Protein AF-A0A4P6JR86-F1 (afdb_monomer_lite)

Foldseek 3Di:
DDPDDPDPQWDQAPPPRDIDGQVQFDADPPDPVRTDNHGPVVVVVVVVVVVVVVVVVVVVVVVVVVVVVVVVVVVVVVVVVVVVVVVVVVVVVVVQVPDAFAQAPPPRDGGRQVQFDWDQDPVGIDTDSHGPVVVVVVQQVQFDQFLPPRDTDHQVQADQADPLFGQDDLPDGQRHGGPVCVVVLVPDDLVVNLVSSQVSLCVRFPAQKFKKFFADPPPRFGAEIDIDNDQVVVQVVLLVQLVPDDPPPPDDPLPASSVVQVVQVVVVHGTDMDTPDTDRSRSCSSVQSLLVVLQCLLVVGNYNPVLNVPPVSSVLSVPDPDNSNPDDPVVCCVSVVDPCRYNNVCCVVRHPPPPPD

Secondary structure (DSSP, 8-state):
---PPPPTTEEE-TTT--EEEGGGS-B-TT-TTSB-SS-HHHHHHHHHHHHHHHHHHHHHHHHHHHHHHHHHHHHHHHHHHHHHHHHHHHHHHHHHHHSPPEE-TTT--EE-GGGEEEEEETTEEEEEEEEHHHHHHHHHHH-EE-TTT--EE-GGGB-SEETTEESEETTEE----BGGGHHHHHTS-HHHHHHHHHHHHHHHS-SS-EEEEEE-TTT--EEEEEEES-HHHHHHHHHHHHHT----TTS-----HHHHHHHHHHTT--PEEEEEEE-SSGGGHHHHHHHHHHHHHHTT----SGGGG-HHHHHHHHT----TTTS-HHHHHHTTSS-TTSHHHHHHHHHSTTS--

Organism: Ktedonosporobacter rubrisoli (NCBI:txid2509675)

Radius of gyration: 39.08 Å; chains: 1; bounding box: 89×52×114 Å

Structure (mmCIF, N/CA/C/O backbone):
data_AF-A0A4P6JR86-F1
#
_entry.id   AF-A0A4P6JR86-F1
#
loop_
_atom_site.group_PDB
_atom_site.id
_atom_site.type_symbol
_atom_site.label_atom_id
_atom_site.label_alt_id
_atom_site.label_comp_id
_atom_site.label_asym_id
_atom_site.label_entity_id
_atom_site.label_seq_id
_atom_site.pdbx_PDB_ins_code
_atom_site.Cartn_x
_atom_site.Cartn_y
_atom_site.Cartn_z
_atom_site.occupancy
_atom_site.B_iso_or_equiv
_atom_site.auth_seq_id
_atom_site.auth_comp_id
_atom_site.auth_asym_id
_atom_site.auth_atom_id
_atom_site.pdbx_PDB_model_num
ATOM 1 N N . MET A 1 1 ? 50.252 -15.328 -83.308 1.00 44.72 1 MET A N 1
ATOM 2 C CA . MET A 1 1 ? 49.865 -14.441 -82.191 1.00 44.72 1 MET A CA 1
ATOM 3 C C . MET A 1 1 ? 50.200 -13.021 -82.606 1.00 44.72 1 MET A C 1
ATOM 5 O O . MET A 1 1 ? 51.357 -12.637 -82.533 1.00 44.72 1 MET A O 1
ATOM 9 N N . SER A 1 2 ? 49.225 -12.298 -83.158 1.00 43.78 2 SER A N 1
ATOM 10 C CA . SER A 1 2 ? 49.420 -10.913 -83.596 1.00 43.78 2 SER A CA 1
ATOM 11 C C . SER A 1 2 ? 49.545 -10.019 -82.370 1.00 43.78 2 SER A C 1
ATOM 13 O O . SER A 1 2 ? 48.565 -9.780 -81.669 1.00 43.78 2 SER A O 1
ATOM 15 N N . THR A 1 3 ? 50.758 -9.556 -82.090 1.00 47.84 3 THR A N 1
ATOM 16 C CA . THR A 1 3 ? 51.009 -8.478 -81.137 1.00 47.84 3 THR A CA 1
ATOM 17 C C . THR A 1 3 ? 50.487 -7.193 -81.766 1.00 47.84 3 THR A C 1
ATOM 19 O O . THR A 1 3 ? 51.157 -6.601 -82.610 1.00 47.84 3 THR A O 1
ATOM 22 N N . ALA A 1 4 ? 49.255 -6.817 -81.419 1.00 53.44 4 ALA A N 1
ATOM 23 C CA . ALA A 1 4 ? 48.696 -5.527 -81.788 1.00 53.44 4 ALA A CA 1
ATOM 24 C C . ALA A 1 4 ? 49.656 -4.435 -81.301 1.00 53.44 4 ALA A C 1
ATOM 26 O O . ALA A 1 4 ? 49.962 -4.352 -80.110 1.00 53.44 4 ALA A O 1
ATOM 27 N N . THR A 1 5 ? 50.192 -3.661 -82.239 1.00 56.19 5 THR A N 1
ATOM 28 C CA . THR A 1 5 ? 51.049 -2.515 -81.956 1.00 56.19 5 THR A CA 1
ATOM 29 C C . THR A 1 5 ? 50.260 -1.559 -81.056 1.00 56.19 5 THR A C 1
ATOM 31 O O . THR A 1 5 ? 49.132 -1.217 -81.421 1.00 56.19 5 THR A O 1
ATOM 34 N N . PRO A 1 6 ? 50.786 -1.159 -79.882 1.00 55.88 6 PRO A N 1
ATOM 35 C CA . PRO A 1 6 ? 50.088 -0.243 -78.990 1.00 55.88 6 PRO A CA 1
ATOM 36 C C . PRO A 1 6 ? 49.721 1.022 -79.764 1.00 55.88 6 PRO A C 1
ATOM 38 O O . PRO A 1 6 ? 50.605 1.685 -80.306 1.00 55.88 6 PRO A O 1
ATOM 41 N N . GLN A 1 7 ? 48.428 1.341 -79.853 1.00 67.06 7 GLN A N 1
ATOM 42 C CA . GLN A 1 7 ? 48.016 2.642 -80.365 1.00 67.06 7 GLN A CA 1
ATOM 43 C C . GLN A 1 7 ? 48.631 3.705 -79.444 1.00 67.06 7 GLN A C 1
ATOM 45 O O . GLN A 1 7 ? 48.517 3.592 -78.224 1.00 67.06 7 GLN A O 1
ATOM 50 N N . GLU A 1 8 ? 49.280 4.729 -80.013 1.00 77.81 8 GLU A N 1
ATOM 51 C CA . GLU A 1 8 ? 50.069 5.757 -79.295 1.00 77.81 8 GLU A CA 1
ATOM 52 C C . GLU A 1 8 ? 49.296 6.516 -78.190 1.00 77.81 8 GLU A C 1
ATOM 54 O O . GLU A 1 8 ? 49.879 7.295 -77.441 1.00 77.81 8 GLU A O 1
ATOM 59 N N . ASN A 1 9 ? 47.992 6.265 -78.040 1.00 89.19 9 ASN A N 1
ATOM 60 C CA . ASN A 1 9 ? 47.087 6.948 -77.123 1.00 89.19 9 ASN A CA 1
ATOM 61 C C . ASN A 1 9 ? 46.438 6.038 -76.064 1.00 89.19 9 ASN A C 1
ATOM 63 O O . ASN A 1 9 ? 45.431 6.431 -75.470 1.00 89.19 9 ASN A O 1
ATOM 67 N N . GLU A 1 10 ? 46.988 4.852 -75.792 1.00 93.88 10 GLU A N 1
ATOM 68 C CA . GLU A 1 10 ? 46.459 3.921 -74.786 1.00 93.88 10 GLU A CA 1
ATOM 69 C C . GLU A 1 10 ? 47.450 3.622 -73.653 1.00 93.88 10 GLU A C 1
ATOM 71 O O . GLU A 1 10 ? 48.666 3.603 -73.834 1.00 93.88 10 GLU A O 1
ATOM 76 N N . LYS A 1 11 ? 46.925 3.367 -72.449 1.00 93.56 11 LYS A N 1
ATOM 77 C CA . LYS A 1 11 ? 47.717 3.038 -71.258 1.00 93.56 11 LYS A CA 1
ATOM 78 C C . LYS A 1 11 ? 46.990 2.013 -70.377 1.00 93.56 11 LYS A C 1
ATOM 80 O O . LYS A 1 11 ? 45.790 2.159 -70.137 1.00 93.56 11 LYS A O 1
ATOM 85 N N . PRO A 1 12 ? 47.677 0.985 -69.844 1.00 96.44 12 PRO A N 1
ATOM 86 C CA . PRO A 1 12 ? 47.077 0.050 -68.898 1.00 96.44 12 PRO A CA 1
ATOM 87 C C . PRO A 1 12 ? 46.904 0.690 -67.514 1.00 96.44 12 PRO A C 1
ATOM 89 O O . PRO A 1 12 ? 47.846 1.224 -66.928 1.00 96.44 12 PRO A O 1
ATOM 92 N N . CYS A 1 13 ? 45.702 0.598 -66.946 1.00 97.38 13 CYS A N 1
ATOM 93 C CA . CYS A 1 13 ? 45.445 1.038 -65.578 1.00 97.38 13 CYS A CA 1
ATOM 94 C C . CYS A 1 13 ? 46.013 0.033 -64.565 1.00 97.38 13 CYS A C 1
ATOM 96 O O . CYS A 1 13 ? 45.653 -1.145 -64.560 1.00 97.38 13 CYS A O 1
ATOM 98 N N . ARG A 1 14 ? 46.847 0.501 -63.626 1.00 97.81 14 ARG A N 1
ATOM 99 C CA . ARG A 1 14 ? 47.527 -0.355 -62.637 1.00 97.81 14 ARG A CA 1
ATOM 100 C C . ARG A 1 14 ? 46.571 -1.125 -61.717 1.00 97.81 14 ARG A C 1
ATOM 102 O O . ARG A 1 14 ? 46.959 -2.187 -61.230 1.00 97.81 14 ARG A O 1
ATOM 109 N N . GLN A 1 15 ? 45.358 -0.617 -61.488 1.00 97.50 15 GLN A N 1
ATOM 110 C CA . GLN A 1 15 ? 44.365 -1.210 -60.585 1.00 97.50 15 GLN A CA 1
ATOM 111 C C . GLN A 1 15 ? 43.460 -2.234 -61.283 1.00 97.50 15 GLN A C 1
ATOM 113 O O . GLN A 1 15 ? 43.567 -3.418 -60.988 1.00 97.50 15 GLN A O 1
ATOM 118 N N . CYS A 1 16 ? 42.609 -1.810 -62.225 1.00 97.31 16 CYS A N 1
ATOM 119 C CA . CYS A 1 16 ? 41.707 -2.723 -62.944 1.00 97.31 16 CYS A CA 1
ATOM 120 C C . CYS A 1 16 ? 42.378 -3.552 -64.052 1.00 97.31 16 CYS A C 1
ATOM 122 O O . CYS A 1 16 ? 41.730 -4.424 -64.618 1.00 97.31 16 CYS A O 1
ATOM 124 N N . LYS A 1 17 ? 43.648 -3.275 -64.383 1.00 97.31 17 LYS A N 1
ATOM 125 C CA . LYS A 1 17 ? 44.442 -3.954 -65.427 1.00 97.31 17 LYS A CA 1
ATOM 126 C C . LYS A 1 17 ? 43.916 -3.819 -66.862 1.00 97.31 17 LYS A C 1
ATOM 128 O O . LYS A 1 17 ? 44.491 -4.413 -67.765 1.00 97.31 17 LYS A O 1
ATOM 133 N N . GLN A 1 18 ? 42.880 -3.015 -67.094 1.00 97.12 18 GLN A N 1
ATOM 134 C CA . GLN A 1 18 ? 42.359 -2.732 -68.434 1.00 97.12 18 GLN A CA 1
ATOM 135 C C . GLN A 1 18 ? 43.225 -1.688 -69.156 1.00 97.12 18 GLN A C 1
ATOM 137 O O . GLN A 1 18 ? 43.678 -0.722 -68.531 1.00 97.12 18 GLN A O 1
ATOM 142 N N . ILE A 1 19 ? 43.429 -1.870 -70.464 1.00 95.94 19 ILE A N 1
ATOM 143 C CA . ILE A 1 19 ? 44.010 -0.861 -71.361 1.00 95.94 19 ILE A CA 1
ATOM 144 C C . ILE A 1 19 ? 42.917 0.171 -71.656 1.00 95.94 19 ILE A C 1
ATOM 146 O O . ILE A 1 19 ? 41.819 -0.197 -72.065 1.00 95.94 19 ILE A O 1
ATOM 150 N N . LYS A 1 20 ? 43.183 1.448 -71.368 1.00 96.62 20 LYS A N 1
ATOM 151 C CA . LYS A 1 20 ? 42.230 2.551 -71.551 1.00 96.62 20 LYS A CA 1
ATOM 152 C C . LYS A 1 20 ? 42.888 3.700 -72.326 1.00 96.62 20 LYS A C 1
ATOM 154 O O . LYS A 1 20 ? 44.112 3.844 -72.247 1.00 96.62 20 LYS A O 1
ATOM 159 N N . PRO A 1 21 ? 42.113 4.543 -73.031 1.00 96.44 21 PRO A N 1
ATOM 160 C CA . PRO A 1 21 ? 42.661 5.723 -73.693 1.00 96.44 21 PRO A CA 1
ATOM 161 C C . PRO A 1 21 ? 43.273 6.692 -72.671 1.00 96.44 21 PRO A C 1
ATOM 163 O O . PRO A 1 21 ? 42.770 6.813 -71.552 1.00 96.44 21 PRO A O 1
ATOM 166 N N . LEU A 1 22 ? 44.322 7.429 -73.055 1.00 94.94 22 LEU A N 1
ATOM 167 C CA . LEU A 1 22 ? 45.028 8.382 -72.180 1.00 94.94 22 LEU A CA 1
ATOM 168 C C . LEU A 1 22 ? 44.104 9.446 -71.561 1.00 94.94 22 LEU A C 1
ATOM 170 O O . LEU A 1 22 ? 44.358 9.893 -70.447 1.00 94.94 22 LEU A O 1
ATOM 174 N N . LEU A 1 23 ? 43.002 9.808 -72.232 1.00 95.44 23 LEU A N 1
ATOM 175 C CA . LEU A 1 23 ? 41.988 10.737 -71.710 1.00 95.44 23 LEU A CA 1
ATOM 176 C C . LEU A 1 23 ? 41.258 10.223 -70.459 1.00 95.44 23 LEU A C 1
ATOM 178 O O . LEU A 1 23 ? 40.705 11.027 -69.720 1.00 95.44 23 LEU A O 1
ATOM 182 N N . ALA A 1 24 ? 41.269 8.912 -70.203 1.00 96.88 24 ALA A N 1
ATOM 183 C CA . ALA A 1 24 ? 40.710 8.319 -68.987 1.00 96.88 24 ALA A CA 1
ATOM 184 C C . ALA A 1 24 ? 41.663 8.413 -67.779 1.00 96.88 24 ALA A C 1
ATOM 186 O O . ALA A 1 24 ? 41.410 7.782 -66.748 1.00 96.88 24 ALA A O 1
ATOM 187 N N . PHE A 1 25 ? 42.789 9.120 -67.917 1.00 97.62 25 PHE A N 1
ATOM 188 C CA . PHE A 1 25 ? 43.776 9.329 -66.869 1.00 97.62 25 PHE A CA 1
ATOM 189 C C . PHE A 1 25 ? 43.999 10.828 -66.646 1.00 97.62 25 PHE A C 1
ATOM 191 O O . PHE A 1 25 ? 44.371 11.570 -67.554 1.00 97.62 25 PHE A O 1
ATOM 198 N N . SER A 1 26 ? 43.891 11.270 -65.396 1.00 97.06 26 SER A N 1
ATOM 199 C CA . SER A 1 26 ? 44.295 12.620 -65.001 1.00 97.06 26 SER A CA 1
ATOM 200 C C . SER A 1 26 ? 45.781 12.889 -65.296 1.00 97.06 26 SER A C 1
ATOM 202 O O . SER A 1 26 ? 46.656 12.067 -64.986 1.00 97.06 26 SER A O 1
ATOM 204 N N . ARG A 1 27 ? 46.090 14.082 -65.820 1.00 96.38 27 ARG A N 1
ATOM 205 C CA . ARG A 1 27 ? 47.472 14.543 -66.044 1.00 96.38 27 ARG A CA 1
ATOM 206 C C . ARG A 1 27 ? 48.214 14.763 -64.723 1.00 96.38 27 ARG A C 1
ATOM 208 O O . ARG A 1 27 ? 47.647 15.285 -63.763 1.00 96.38 27 ARG A O 1
ATOM 215 N N . LEU A 1 28 ? 49.495 14.401 -64.681 1.00 95.19 28 LEU A N 1
ATOM 216 C CA . LEU A 1 28 ? 50.371 14.600 -63.525 1.00 95.19 28 LEU A CA 1
ATOM 217 C C . LEU A 1 28 ? 51.661 15.296 -63.966 1.00 95.19 28 LEU A C 1
ATOM 219 O O . LEU A 1 28 ? 52.456 14.735 -64.719 1.00 95.19 28 LEU A O 1
ATOM 223 N N . LYS A 1 29 ? 51.873 16.527 -63.486 1.00 94.31 29 LYS A N 1
ATOM 224 C CA . LYS A 1 29 ? 53.097 17.285 -63.774 1.00 94.31 29 LYS A CA 1
ATOM 225 C C . LYS A 1 29 ? 54.309 16.542 -63.199 1.00 94.31 29 LYS A C 1
ATOM 227 O O . LYS A 1 29 ? 54.288 16.153 -62.035 1.00 94.31 29 LYS A O 1
ATOM 232 N N . GLY A 1 30 ? 55.349 16.365 -64.015 1.00 90.19 30 GLY A N 1
ATOM 233 C CA . GLY A 1 30 ? 56.629 15.783 -63.593 1.00 90.19 30 GLY A CA 1
ATOM 234 C C . GLY A 1 30 ? 56.803 14.278 -63.830 1.00 90.19 30 GLY A C 1
ATOM 235 O O . GLY A 1 30 ? 57.862 13.754 -63.503 1.00 90.19 30 GLY A O 1
ATOM 236 N N . LYS A 1 31 ? 55.823 13.571 -64.413 1.00 91.75 31 LYS A N 1
ATOM 237 C CA . LYS A 1 31 ? 56.034 12.201 -64.917 1.00 91.75 31 LYS A CA 1
ATOM 238 C C . LYS A 1 31 ? 56.416 12.202 -66.393 1.00 91.75 31 LYS A C 1
ATOM 240 O O . LYS A 1 31 ? 55.890 13.010 -67.151 1.00 91.75 31 LYS A O 1
ATOM 245 N N . ALA A 1 32 ? 57.277 11.262 -66.786 1.00 91.06 32 ALA A N 1
ATOM 246 C CA . ALA A 1 32 ? 57.762 11.124 -68.161 1.00 91.06 32 ALA A CA 1
ATOM 247 C C . ALA A 1 32 ? 56.629 10.919 -69.184 1.00 91.06 32 ALA A C 1
ATOM 249 O O . ALA A 1 32 ? 56.700 11.447 -70.285 1.00 91.06 32 ALA A O 1
ATOM 250 N N . ASP A 1 33 ? 55.562 10.212 -68.801 1.00 90.19 33 ASP A N 1
ATOM 251 C CA . ASP A 1 33 ? 54.370 10.001 -69.631 1.00 90.19 33 ASP A CA 1
ATOM 252 C C . ASP A 1 33 ? 53.286 11.078 -69.434 1.00 90.19 33 ASP A C 1
ATOM 254 O O . ASP A 1 33 ? 52.307 11.100 -70.167 1.00 90.19 33 ASP A O 1
ATOM 258 N N . GLY A 1 34 ? 53.430 11.967 -68.446 1.00 94.81 34 GLY A N 1
ATOM 259 C CA . GLY A 1 34 ? 52.483 13.042 -68.144 1.00 94.81 34 GLY A CA 1
ATOM 260 C C . GLY A 1 34 ? 51.136 12.622 -67.533 1.00 94.81 34 GLY A C 1
ATOM 261 O O . GLY A 1 34 ? 50.306 13.501 -67.286 1.00 94.81 34 GLY A O 1
ATOM 262 N N . TYR A 1 35 ? 50.895 11.337 -67.236 1.00 95.88 35 TYR A N 1
ATOM 263 C CA . TYR A 1 35 ? 49.590 10.826 -66.769 1.00 95.88 35 TYR A CA 1
ATOM 264 C C . TYR A 1 35 ? 49.709 9.942 -65.515 1.00 95.88 35 TYR A C 1
ATOM 266 O O . TYR A 1 35 ? 50.710 9.261 -65.290 1.00 95.88 35 TYR A O 1
ATOM 274 N N . LYS A 1 36 ? 48.662 9.887 -64.679 1.00 96.81 36 LYS A N 1
ATOM 275 C CA . LYS A 1 36 ? 48.616 8.973 -63.518 1.00 96.81 36 LYS A CA 1
ATOM 276 C C . LYS A 1 36 ? 48.659 7.492 -63.931 1.00 96.81 36 LYS A C 1
ATOM 278 O O . LYS A 1 36 ? 48.415 7.133 -65.077 1.00 96.81 36 LYS A O 1
ATOM 283 N N . GLU A 1 37 ? 48.988 6.613 -62.982 1.00 97.19 37 GLU A N 1
ATOM 284 C CA . GLU A 1 37 ? 49.040 5.148 -63.193 1.00 97.19 37 GLU A CA 1
ATOM 285 C C . GLU A 1 37 ? 47.667 4.458 -63.096 1.00 97.19 37 GLU A C 1
ATOM 287 O O . GLU A 1 37 ? 47.533 3.284 -63.438 1.00 97.19 37 GLU A O 1
ATOM 292 N N . ILE A 1 38 ? 46.651 5.159 -62.591 1.00 97.88 38 ILE A N 1
ATOM 293 C CA . ILE A 1 38 ? 45.310 4.634 -62.319 1.00 97.88 38 ILE A CA 1
ATOM 294 C C . ILE A 1 38 ? 44.313 5.489 -63.103 1.00 97.88 38 ILE A C 1
ATOM 296 O O . ILE A 1 38 ? 44.433 6.713 -63.079 1.00 97.88 38 ILE A O 1
ATOM 300 N N . CYS A 1 39 ? 43.362 4.852 -63.793 1.00 97.81 39 CYS A N 1
ATOM 301 C CA . CYS A 1 39 ? 42.315 5.565 -64.526 1.00 97.81 39 CYS A CA 1
ATOM 302 C C . CYS A 1 39 ? 41.369 6.313 -63.573 1.00 97.81 39 CYS A C 1
ATOM 304 O O . CYS A 1 39 ? 41.213 5.928 -62.409 1.00 97.81 39 CYS A O 1
ATOM 306 N N . ASP A 1 40 ? 40.713 7.357 -64.068 1.00 97.62 40 ASP A N 1
ATOM 307 C CA . ASP A 1 40 ? 39.894 8.269 -63.266 1.00 97.62 40 ASP A CA 1
ATOM 308 C C . ASP A 1 40 ? 38.717 7.558 -62.573 1.00 97.62 40 ASP A C 1
ATOM 310 O O . ASP A 1 40 ? 38.416 7.861 -61.421 1.00 97.62 40 ASP A O 1
ATOM 314 N N . GLU A 1 41 ? 38.119 6.534 -63.195 1.00 97.69 41 GLU A N 1
ATOM 315 C CA . GLU A 1 41 ? 37.097 5.682 -62.560 1.00 97.69 41 GLU A CA 1
ATOM 316 C C . GLU A 1 41 ? 37.631 4.951 -61.318 1.00 97.69 41 GLU A C 1
ATOM 318 O O . GLU A 1 41 ? 37.033 5.010 -60.242 1.00 97.69 41 GLU A O 1
ATOM 323 N N . CYS A 1 42 ? 38.782 4.276 -61.445 1.00 97.56 42 CYS A N 1
ATOM 324 C CA . CYS A 1 42 ? 39.421 3.582 -60.323 1.00 97.56 42 CYS A CA 1
ATOM 325 C C . CYS A 1 42 ? 39.854 4.579 -59.236 1.00 97.56 42 CYS A C 1
ATOM 327 O O . CYS A 1 42 ? 39.758 4.281 -58.045 1.00 97.56 42 CYS A O 1
ATOM 329 N N . GLN A 1 43 ? 40.290 5.782 -59.629 1.00 97.62 43 GLN A N 1
ATOM 330 C CA . GLN A 1 43 ? 40.591 6.861 -58.691 1.00 97.62 43 GLN A CA 1
ATOM 331 C C . GLN A 1 43 ? 39.330 7.310 -57.933 1.00 97.62 43 GLN A C 1
ATOM 333 O O . GLN A 1 43 ? 39.386 7.451 -56.710 1.00 97.62 43 GLN A O 1
ATOM 338 N N . GLY A 1 44 ? 38.200 7.484 -58.626 1.00 96.94 44 GLY A N 1
ATOM 339 C CA . GLY A 1 44 ? 36.906 7.820 -58.031 1.00 96.94 44 GLY A CA 1
ATOM 340 C C . GLY A 1 44 ? 36.423 6.752 -57.049 1.00 96.94 44 GLY A C 1
ATOM 341 O O . GLY A 1 44 ? 36.034 7.081 -55.928 1.00 96.94 44 GLY A O 1
ATOM 342 N N . PHE A 1 45 ? 36.544 5.471 -57.410 1.00 97.06 45 PHE A N 1
ATOM 343 C CA . PHE A 1 45 ? 36.230 4.355 -56.513 1.00 97.06 45 PHE A CA 1
ATOM 344 C C . PHE A 1 45 ? 37.107 4.366 -55.253 1.00 97.06 45 PHE A C 1
ATOM 346 O O . PHE A 1 45 ? 36.589 4.304 -54.139 1.00 97.06 45 PHE A O 1
ATOM 353 N N . ASN A 1 46 ? 38.428 4.524 -55.399 1.00 96.38 46 ASN A N 1
ATOM 354 C CA . ASN A 1 46 ? 39.341 4.603 -54.254 1.00 96.38 46 ASN A CA 1
ATOM 355 C C . ASN A 1 46 ? 39.041 5.803 -53.352 1.00 96.38 46 ASN A C 1
ATOM 357 O O . ASN A 1 46 ? 39.162 5.703 -52.131 1.00 96.38 46 ASN A O 1
ATOM 361 N N . GLN A 1 47 ? 38.658 6.941 -53.935 1.00 97.44 47 GLN A N 1
ATOM 362 C CA . GLN A 1 47 ? 38.268 8.120 -53.172 1.00 97.44 47 GLN A CA 1
ATOM 363 C C . GLN A 1 47 ? 36.987 7.859 -52.372 1.00 97.44 47 GLN A C 1
ATOM 365 O O . GLN A 1 47 ? 36.963 8.133 -51.173 1.00 97.44 47 GLN A O 1
ATOM 370 N N . GLN A 1 48 ? 35.958 7.279 -52.996 1.00 96.56 48 GLN A N 1
ATOM 371 C CA . GLN A 1 48 ? 34.716 6.906 -52.314 1.00 96.56 48 GLN A CA 1
ATOM 372 C C . GLN A 1 48 ? 34.966 5.889 -51.197 1.00 96.56 48 GLN A C 1
ATOM 374 O O . GLN A 1 48 ? 34.469 6.066 -50.088 1.00 96.56 48 GLN A O 1
ATOM 379 N N . GLU A 1 49 ? 35.776 4.861 -51.447 1.00 97.25 49 GLU A N 1
ATOM 380 C CA . GLU A 1 49 ? 36.127 3.851 -50.448 1.00 97.25 49 GLU A CA 1
ATOM 381 C C . GLU A 1 49 ? 36.925 4.459 -49.285 1.00 97.25 49 GLU A C 1
ATOM 383 O O . GLU A 1 49 ? 36.622 4.207 -48.117 1.00 97.25 49 GLU A O 1
ATOM 388 N N . ARG A 1 50 ? 37.890 5.346 -49.568 1.00 97.50 50 ARG A N 1
ATOM 389 C CA . ARG A 1 50 ? 38.590 6.118 -48.529 1.00 97.50 50 ARG A CA 1
ATOM 390 C C . ARG A 1 50 ? 37.605 6.953 -47.709 1.00 97.50 50 ARG A C 1
ATOM 392 O O . ARG A 1 50 ? 37.697 6.950 -46.484 1.00 97.50 50 ARG A O 1
ATOM 399 N N . HIS A 1 51 ? 36.663 7.641 -48.356 1.00 96.75 51 HIS A N 1
ATOM 400 C CA . HIS A 1 51 ? 35.638 8.433 -47.672 1.00 96.75 51 HIS A CA 1
ATOM 401 C C . HIS A 1 51 ? 34.739 7.548 -46.796 1.00 96.75 51 HIS A C 1
ATOM 403 O O . HIS A 1 51 ? 34.483 7.909 -45.650 1.00 96.75 51 HIS A O 1
ATOM 409 N N . ARG A 1 52 ? 34.322 6.368 -47.280 1.00 97.69 52 ARG A N 1
ATOM 410 C CA . ARG A 1 52 ? 33.546 5.387 -46.500 1.00 97.69 52 ARG A CA 1
ATOM 411 C C . ARG A 1 52 ? 34.306 4.909 -45.269 1.00 97.69 52 ARG A C 1
ATOM 413 O O . ARG A 1 52 ? 33.739 4.910 -44.181 1.00 97.69 52 ARG A O 1
ATOM 420 N N . ARG A 1 53 ? 35.591 4.565 -45.407 1.00 97.75 53 ARG A N 1
ATOM 421 C CA . ARG A 1 53 ? 36.438 4.148 -44.274 1.00 97.75 53 ARG A CA 1
ATOM 422 C C . ARG A 1 53 ? 36.587 5.251 -43.233 1.00 97.75 53 ARG A C 1
ATOM 424 O O . ARG A 1 53 ? 36.413 4.986 -42.049 1.00 97.75 53 ARG A O 1
ATOM 431 N N . VAL A 1 54 ? 36.853 6.483 -43.668 1.00 97.00 54 VAL A N 1
ATOM 432 C CA . VAL A 1 54 ? 36.959 7.641 -42.766 1.00 97.00 54 VAL A CA 1
ATOM 433 C C . VAL A 1 54 ? 35.621 7.920 -42.072 1.00 97.00 54 VAL A C 1
ATOM 435 O O . VAL A 1 54 ? 35.597 8.151 -40.865 1.00 97.00 54 VAL A O 1
ATOM 438 N N . ALA A 1 55 ? 34.500 7.848 -42.796 1.00 96.62 55 ALA A N 1
ATOM 439 C CA . ALA A 1 55 ? 33.167 8.024 -42.224 1.00 96.62 55 ALA A CA 1
ATOM 440 C C . ALA A 1 55 ? 32.831 6.933 -41.193 1.00 96.62 55 ALA A C 1
ATOM 442 O O . ALA A 1 55 ? 32.360 7.251 -40.104 1.00 96.62 55 ALA A O 1
ATOM 443 N N . ALA A 1 56 ? 33.133 5.666 -41.496 1.00 96.62 56 ALA A N 1
ATOM 444 C CA . ALA A 1 56 ? 32.938 4.548 -40.576 1.00 96.62 56 ALA A CA 1
ATOM 445 C C . ALA A 1 56 ? 33.801 4.687 -39.311 1.00 96.62 56 ALA A C 1
ATOM 447 O O . ALA A 1 56 ? 33.292 4.538 -38.201 1.00 96.62 56 ALA A O 1
ATOM 448 N N . GLN A 1 57 ? 35.081 5.049 -39.456 1.00 97.75 57 GLN A N 1
ATOM 449 C CA . GLN A 1 57 ? 35.970 5.317 -38.320 1.00 97.75 57 GLN A CA 1
ATOM 450 C C . GLN A 1 57 ? 35.449 6.466 -37.448 1.00 97.75 57 GLN A C 1
ATOM 452 O O . GLN A 1 57 ? 35.420 6.342 -36.224 1.00 97.75 57 GLN A O 1
ATOM 457 N N . ARG A 1 58 ? 34.973 7.558 -38.061 1.00 97.56 58 ARG A N 1
ATOM 458 C CA . ARG A 1 58 ? 34.371 8.687 -37.338 1.00 97.56 58 ARG A CA 1
ATOM 459 C C . ARG A 1 58 ? 33.099 8.278 -36.594 1.00 97.56 58 ARG A C 1
ATOM 461 O O . ARG A 1 58 ? 32.926 8.675 -35.448 1.00 97.56 58 ARG A O 1
ATOM 468 N N . ALA A 1 59 ? 32.235 7.474 -37.212 1.00 97.38 59 ALA A N 1
ATOM 469 C CA . ALA A 1 59 ? 31.021 6.971 -36.573 1.00 97.38 59 ALA A CA 1
ATOM 470 C C . ALA A 1 59 ? 31.341 6.080 -35.361 1.00 97.38 59 ALA A C 1
ATOM 472 O O . ALA A 1 59 ? 30.754 6.260 -34.297 1.00 97.38 59 ALA A O 1
ATOM 473 N N . MET A 1 60 ? 32.314 5.169 -35.484 1.00 97.69 60 MET A N 1
ATOM 474 C CA . MET A 1 60 ? 32.773 4.343 -34.360 1.00 97.69 60 MET A CA 1
ATOM 475 C C . MET A 1 60 ? 33.363 5.183 -33.223 1.00 97.69 60 MET A C 1
ATOM 477 O O . MET A 1 60 ? 33.106 4.895 -32.054 1.00 97.69 60 MET A O 1
ATOM 481 N N . TRP A 1 61 ? 34.134 6.222 -33.556 1.00 97.56 61 TRP A N 1
ATOM 482 C CA . TRP A 1 61 ? 34.700 7.144 -32.574 1.00 97.56 61 TRP A CA 1
ATOM 483 C C . TRP A 1 61 ? 33.608 7.923 -31.826 1.00 97.56 61 TRP A C 1
ATOM 485 O O . TRP A 1 61 ? 33.611 7.918 -30.597 1.00 97.56 61 TRP A O 1
ATOM 495 N N . LEU A 1 62 ? 32.621 8.483 -32.539 1.00 97.31 62 LEU A N 1
ATOM 496 C CA . LEU A 1 62 ? 31.472 9.175 -31.936 1.00 97.31 62 LEU A CA 1
ATOM 497 C C . LEU A 1 62 ? 30.662 8.247 -31.020 1.00 97.31 62 LEU A C 1
ATOM 499 O O . LEU A 1 62 ? 30.356 8.614 -29.893 1.00 97.31 62 LEU A O 1
ATOM 503 N N . GLN A 1 63 ? 30.393 7.008 -31.444 1.00 97.19 63 GLN A N 1
ATOM 504 C CA . GLN A 1 63 ? 29.733 6.015 -30.585 1.00 97.19 63 GLN A CA 1
ATOM 505 C C . GLN A 1 63 ? 30.565 5.666 -29.342 1.00 97.19 63 GLN A C 1
ATOM 507 O O . GLN A 1 63 ? 30.015 5.366 -28.281 1.00 97.19 63 GLN A O 1
ATOM 512 N N . GLY A 1 64 ? 31.896 5.659 -29.466 1.00 98.06 64 GLY A N 1
ATOM 513 C CA . GLY A 1 64 ? 32.814 5.516 -28.340 1.00 98.06 64 GLY A CA 1
ATOM 514 C C . GLY A 1 64 ? 32.659 6.658 -27.341 1.00 98.06 64 GLY A C 1
ATOM 515 O O . GLY A 1 64 ? 32.464 6.392 -26.156 1.00 98.06 64 GLY A O 1
ATOM 516 N N . GLN A 1 65 ? 32.660 7.895 -27.838 1.00 97.75 65 GLN A N 1
ATOM 517 C CA . GLN A 1 65 ? 32.459 9.103 -27.041 1.00 97.75 65 GLN A CA 1
ATOM 518 C C . GLN A 1 65 ? 31.092 9.094 -26.342 1.00 97.75 65 GLN A C 1
ATOM 520 O O . GLN A 1 65 ? 31.038 9.204 -25.127 1.00 97.75 65 GLN A O 1
ATOM 525 N N . GLU A 1 66 ? 30.001 8.802 -27.056 1.00 97.38 66 GLU A N 1
ATOM 526 C CA . GLU A 1 66 ? 28.654 8.706 -26.468 1.00 97.38 66 GLU A CA 1
ATOM 527 C C . GLU A 1 66 ? 28.528 7.621 -25.385 1.00 97.38 66 GLU A C 1
ATOM 529 O O . GLU A 1 66 ? 27.717 7.724 -24.460 1.00 97.38 66 GLU A O 1
ATOM 534 N N . ARG A 1 67 ? 29.258 6.504 -25.512 1.00 98.00 67 ARG A N 1
ATOM 535 C CA . ARG A 1 67 ? 29.293 5.474 -24.460 1.00 98.00 67 ARG A CA 1
ATOM 536 C C . ARG A 1 67 ? 30.055 5.961 -23.236 1.00 98.00 67 ARG A C 1
ATOM 538 O O . ARG A 1 67 ? 29.616 5.673 -22.125 1.00 98.00 67 ARG A O 1
ATOM 545 N N . GLU A 1 68 ? 31.159 6.669 -23.435 1.00 97.56 68 GLU A N 1
ATOM 546 C CA . GLU A 1 68 ? 31.948 7.229 -22.342 1.00 97.56 68 GLU A CA 1
ATOM 547 C C . GLU A 1 68 ? 31.186 8.347 -21.625 1.00 97.56 68 GLU A C 1
ATOM 549 O O . GLU A 1 68 ? 31.050 8.294 -20.407 1.00 97.56 68 GLU A O 1
ATOM 554 N N . ASP A 1 69 ? 30.550 9.256 -22.364 1.00 97.19 69 ASP A N 1
ATOM 555 C CA . ASP A 1 69 ? 29.693 10.308 -21.812 1.00 97.19 69 ASP A CA 1
ATOM 556 C C . ASP A 1 69 ? 28.547 9.709 -20.982 1.00 97.19 69 ASP A C 1
ATOM 558 O O . ASP A 1 69 ? 28.284 10.147 -19.861 1.00 97.19 69 ASP A O 1
ATOM 562 N N . ARG A 1 70 ? 27.899 8.637 -21.467 1.00 97.56 70 ARG A N 1
ATOM 563 C CA . ARG A 1 70 ? 26.873 7.913 -20.692 1.00 97.56 70 ARG A CA 1
ATOM 564 C C . ARG A 1 70 ? 27.426 7.306 -19.406 1.00 97.56 70 ARG A C 1
ATOM 566 O O . ARG A 1 70 ? 26.765 7.396 -18.372 1.00 97.56 70 ARG A O 1
ATOM 573 N N . ARG A 1 71 ? 28.622 6.706 -19.442 1.00 98.12 71 ARG A N 1
ATOM 574 C CA . ARG A 1 71 ? 29.285 6.167 -18.241 1.00 98.12 71 ARG A CA 1
ATOM 575 C C . ARG A 1 71 ? 29.628 7.274 -17.253 1.00 98.12 71 ARG A C 1
ATOM 577 O O . ARG A 1 71 ? 29.382 7.103 -16.062 1.00 98.12 71 ARG A O 1
ATOM 584 N N . GLN A 1 72 ? 30.138 8.405 -17.734 1.00 97.75 72 GLN A N 1
ATOM 585 C CA . GLN A 1 72 ? 30.449 9.570 -16.909 1.00 97.75 72 GLN A CA 1
ATOM 586 C C . GLN A 1 72 ? 29.188 10.159 -16.274 1.00 97.75 72 GLN A C 1
ATOM 588 O O . GLN A 1 72 ? 29.182 10.407 -15.071 1.00 97.75 72 GLN A O 1
ATOM 593 N N . MET A 1 73 ? 28.094 10.303 -17.029 1.00 97.81 73 MET A N 1
ATOM 594 C CA . MET A 1 73 ? 26.802 10.748 -16.495 1.00 97.81 73 MET A CA 1
ATOM 595 C C . MET A 1 73 ? 26.243 9.774 -15.452 1.00 97.81 73 MET A C 1
ATOM 597 O O . MET A 1 73 ? 25.769 10.200 -14.398 1.00 97.81 73 MET A O 1
ATOM 601 N N . GLU A 1 74 ? 26.301 8.464 -15.706 1.00 97.38 74 GLU A N 1
ATOM 602 C CA . GLU A 1 74 ? 25.844 7.455 -14.746 1.00 97.38 74 GLU A CA 1
ATOM 603 C C . GLU A 1 74 ? 26.700 7.459 -13.471 1.00 97.38 74 GLU A C 1
ATOM 605 O O . GLU A 1 74 ? 26.165 7.396 -12.361 1.00 97.38 74 GLU A O 1
ATOM 610 N N . TRP A 1 75 ? 28.020 7.577 -13.612 1.00 97.44 75 TRP A N 1
ATOM 611 C CA . TRP A 1 75 ? 28.943 7.703 -12.490 1.00 97.44 75 TRP A CA 1
ATOM 612 C C . TRP A 1 75 ? 28.673 8.977 -11.682 1.00 97.44 75 TRP A C 1
ATOM 614 O O . TRP A 1 75 ? 28.483 8.888 -10.469 1.00 97.44 75 TRP A O 1
ATOM 624 N N . ALA A 1 76 ? 28.544 10.132 -12.341 1.00 98.00 76 ALA A N 1
ATOM 625 C CA . ALA A 1 76 ? 28.213 11.403 -11.701 1.00 98.00 76 ALA A CA 1
ATOM 626 C C . ALA A 1 76 ? 26.873 11.324 -10.955 1.00 98.00 76 ALA A C 1
ATOM 628 O O . ALA A 1 76 ? 26.773 11.759 -9.810 1.00 98.00 76 ALA A O 1
ATOM 629 N N . ARG A 1 77 ? 25.858 10.675 -11.545 1.00 98.06 77 ARG A N 1
ATOM 630 C CA . ARG A 1 77 ? 24.570 10.414 -10.886 1.00 98.06 77 ARG A CA 1
ATOM 631 C C . ARG A 1 77 ? 24.724 9.548 -9.632 1.00 98.06 77 ARG A C 1
ATOM 633 O O . ARG A 1 77 ? 24.081 9.830 -8.623 1.00 98.06 77 ARG A O 1
ATOM 640 N N . ARG A 1 78 ? 25.555 8.499 -9.671 1.00 97.69 78 ARG A N 1
ATOM 641 C CA . ARG A 1 78 ? 25.829 7.635 -8.503 1.00 97.69 78 ARG A CA 1
ATOM 642 C C . ARG A 1 78 ? 26.564 8.393 -7.395 1.00 97.69 78 ARG A C 1
ATOM 644 O O . ARG A 1 78 ? 26.221 8.214 -6.228 1.00 97.69 78 ARG A O 1
ATOM 651 N N . VAL A 1 79 ? 27.535 9.235 -7.751 1.00 97.56 79 VAL A N 1
ATOM 652 C CA . VAL A 1 79 ? 28.258 10.099 -6.803 1.00 97.56 79 VAL A CA 1
ATOM 653 C C . VAL A 1 79 ? 27.305 11.103 -6.159 1.00 97.56 79 VAL A C 1
ATOM 655 O O . VAL A 1 79 ? 27.237 11.162 -4.935 1.00 97.56 79 VAL A O 1
ATOM 658 N N . ALA A 1 80 ? 26.502 11.809 -6.959 1.00 97.12 80 ALA A N 1
ATOM 659 C CA . ALA A 1 80 ? 25.523 12.773 -6.463 1.00 97.12 80 ALA A CA 1
ATOM 660 C C . ALA A 1 80 ? 24.489 12.124 -5.525 1.00 97.12 80 ALA A C 1
ATOM 662 O O . ALA A 1 80 ? 24.164 12.680 -4.479 1.00 97.12 80 ALA A O 1
ATOM 663 N N . LEU A 1 81 ? 24.006 10.916 -5.851 1.00 96.56 81 LEU A N 1
ATOM 664 C CA . LEU A 1 81 ? 23.087 10.175 -4.982 1.00 96.56 81 LEU A CA 1
ATOM 665 C C . LEU A 1 81 ? 23.732 9.813 -3.635 1.00 96.56 81 LEU A C 1
ATOM 667 O O . LEU A 1 81 ? 23.070 9.917 -2.605 1.00 96.56 81 LEU A O 1
ATOM 671 N N . ARG A 1 82 ? 25.007 9.401 -3.634 1.00 97.94 82 ARG A N 1
ATOM 672 C CA . ARG A 1 82 ? 25.750 9.095 -2.403 1.00 97.94 82 ARG A CA 1
ATOM 673 C C . ARG A 1 82 ? 25.945 10.343 -1.545 1.00 97.94 82 ARG A C 1
ATOM 675 O O . ARG A 1 82 ? 25.632 10.299 -0.363 1.00 97.94 82 ARG A O 1
ATOM 682 N N . GLN A 1 83 ? 26.379 11.450 -2.146 1.00 98.06 83 GLN A N 1
ATOM 683 C CA . GLN A 1 83 ? 26.534 12.728 -1.445 1.00 98.06 83 GLN A CA 1
ATOM 684 C C . GLN A 1 83 ? 25.207 13.184 -0.828 1.00 98.06 83 GLN A C 1
ATOM 686 O O . GLN A 1 83 ? 25.162 13.514 0.350 1.00 98.06 83 GLN A O 1
ATOM 691 N N . ALA A 1 84 ? 24.101 13.104 -1.573 1.00 95.31 84 ALA A N 1
ATOM 692 C CA . ALA A 1 84 ? 22.778 13.436 -1.046 1.00 95.31 84 ALA A CA 1
ATOM 693 C C . ALA A 1 84 ? 22.355 12.529 0.127 1.00 95.31 84 ALA A C 1
ATOM 695 O O . ALA A 1 84 ? 21.713 12.993 1.070 1.00 95.31 84 ALA A O 1
ATOM 696 N N . GLN A 1 85 ? 22.703 11.237 0.092 1.00 96.19 85 GLN A N 1
ATOM 697 C CA . GLN A 1 85 ? 22.460 10.317 1.208 1.00 96.19 85 GLN A CA 1
ATOM 698 C C . GLN A 1 85 ? 23.304 10.665 2.438 1.00 96.19 85 GLN A C 1
ATOM 700 O O . GLN A 1 85 ? 22.770 10.658 3.545 1.00 96.19 85 GLN A O 1
ATOM 705 N N . GLU A 1 86 ? 24.585 10.984 2.252 1.00 97.12 86 GLU A N 1
ATOM 706 C CA . GLU A 1 86 ? 25.499 11.398 3.324 1.00 97.12 86 GLU A CA 1
ATOM 707 C C . GLU A 1 86 ? 25.035 12.702 3.977 1.00 97.12 86 GLU A C 1
ATOM 709 O O . GLU A 1 86 ? 24.892 12.748 5.197 1.00 97.12 86 GLU A O 1
ATOM 714 N N . THR A 1 87 ? 24.702 13.725 3.182 1.00 96.06 87 THR A N 1
ATOM 715 C CA . THR A 1 87 ? 24.142 14.989 3.685 1.00 96.06 87 THR A CA 1
ATOM 716 C C . THR A 1 87 ? 22.869 14.743 4.486 1.00 96.06 87 THR A C 1
ATOM 718 O O . THR A 1 87 ? 22.756 15.198 5.620 1.00 96.06 87 THR A O 1
ATOM 721 N N . ARG A 1 88 ? 21.933 13.944 3.959 1.00 93.00 88 ARG A N 1
ATOM 722 C CA . ARG A 1 88 ? 20.693 13.611 4.673 1.00 93.00 88 ARG A CA 1
ATOM 723 C C . ARG A 1 88 ? 20.948 12.846 5.975 1.00 93.00 88 ARG A C 1
ATOM 725 O O . ARG A 1 88 ? 20.196 13.002 6.935 1.00 93.00 88 ARG A O 1
ATOM 732 N N . TRP A 1 89 ? 21.968 11.990 6.011 1.00 94.69 89 TRP A N 1
ATOM 733 C CA . TRP A 1 89 ? 22.351 11.263 7.220 1.00 94.69 89 TRP A CA 1
ATOM 734 C C . TRP A 1 89 ? 22.948 12.202 8.277 1.00 94.69 89 TRP A C 1
ATOM 736 O O . TRP A 1 89 ? 22.540 12.125 9.432 1.00 94.69 89 TRP A O 1
ATOM 746 N N . GLN A 1 90 ? 23.808 13.143 7.873 1.00 96.75 90 GLN A N 1
ATOM 747 C CA . GLN A 1 90 ? 24.342 14.194 8.749 1.00 96.75 90 GLN A CA 1
ATOM 748 C C . GLN A 1 90 ? 23.238 15.112 9.286 1.00 96.75 90 GLN A C 1
ATOM 750 O O . GLN A 1 90 ? 23.202 15.406 10.478 1.00 96.75 90 GLN A O 1
ATOM 755 N N . GLU A 1 91 ? 22.303 15.542 8.435 1.00 95.19 91 GLU A N 1
ATOM 756 C CA . GLU A 1 91 ? 21.127 16.316 8.852 1.00 95.19 91 GLU A CA 1
ATOM 757 C C . GLU A 1 91 ? 20.302 15.563 9.897 1.00 95.19 91 GLU A C 1
ATOM 759 O O . GLU A 1 91 ? 19.893 16.141 10.904 1.00 95.19 91 GLU A O 1
ATOM 764 N N . LEU A 1 92 ? 20.082 14.264 9.680 1.00 94.31 92 LEU A N 1
ATOM 765 C CA . LEU A 1 92 ? 19.347 13.419 10.609 1.00 94.31 92 LEU A CA 1
ATOM 766 C C . LEU A 1 92 ? 20.086 13.256 11.947 1.00 94.31 92 LEU A C 1
ATOM 768 O O . LEU A 1 92 ? 19.456 13.330 13.001 1.00 94.31 92 LEU A O 1
ATOM 772 N N . GLU A 1 93 ? 21.400 13.042 11.923 1.00 95.50 93 GLU A N 1
ATOM 773 C CA . GLU A 1 93 ? 22.232 12.937 13.126 1.00 95.50 93 GLU A CA 1
ATOM 774 C C . GLU A 1 93 ? 22.228 14.245 13.928 1.00 95.50 93 GLU A C 1
ATOM 776 O O . GLU A 1 93 ? 21.924 14.236 15.123 1.00 95.50 93 GLU A O 1
ATOM 781 N N . ASN A 1 94 ? 22.437 15.380 13.256 1.00 96.31 94 ASN A N 1
ATOM 782 C CA . ASN A 1 94 ? 22.338 16.708 13.861 1.00 96.31 94 ASN A CA 1
ATOM 783 C C . ASN A 1 94 ? 20.949 16.959 14.456 1.00 96.31 94 ASN A C 1
ATOM 785 O O . ASN A 1 94 ? 20.827 17.510 15.549 1.00 96.31 94 ASN A O 1
ATOM 789 N N . TRP A 1 95 ? 19.894 16.524 13.765 1.00 96.25 95 TRP A N 1
ATOM 790 C CA . TRP A 1 95 ? 18.531 16.639 14.264 1.00 96.25 95 TRP A CA 1
ATOM 791 C C . TRP A 1 95 ? 18.312 15.803 15.531 1.00 96.25 95 TRP A C 1
ATOM 793 O O . TRP A 1 95 ? 17.728 16.317 16.484 1.00 96.25 95 TRP A O 1
ATOM 803 N N . TYR A 1 96 ? 18.819 14.562 15.590 1.00 95.50 96 TYR A N 1
ATOM 804 C CA . TYR A 1 96 ? 18.750 13.713 16.788 1.00 95.50 96 TYR A CA 1
ATOM 805 C C . TYR A 1 96 ? 19.420 14.358 18.007 1.00 95.50 96 TYR A C 1
ATOM 807 O O . TYR A 1 96 ? 18.875 14.248 19.103 1.00 95.50 96 TYR A O 1
ATOM 815 N N . LEU A 1 97 ? 20.561 15.034 17.824 1.00 95.62 97 LEU A N 1
ATOM 816 C CA . LEU A 1 97 ? 21.281 15.723 18.906 1.00 95.62 97 LEU A CA 1
ATOM 817 C C . LEU A 1 97 ? 20.492 16.897 19.504 1.00 95.62 97 LEU A C 1
ATOM 819 O O . LEU A 1 97 ? 20.696 17.246 20.662 1.00 95.62 97 LEU A O 1
ATOM 823 N N . GLN A 1 98 ? 19.589 17.499 18.728 1.00 96.75 98 GLN A N 1
ATOM 824 C CA . GLN A 1 98 ? 18.738 18.607 19.173 1.00 96.75 98 GLN A CA 1
ATOM 825 C C . GLN A 1 98 ? 17.434 18.134 19.829 1.00 96.75 98 GLN A C 1
ATOM 827 O O . GLN A 1 98 ? 16.709 18.943 20.410 1.00 96.75 98 GLN A O 1
ATOM 832 N N . GLN A 1 99 ? 17.091 16.848 19.714 1.00 96.31 99 GLN A N 1
ATOM 833 C CA . GLN A 1 99 ? 15.856 16.323 20.283 1.00 96.31 99 GLN A CA 1
ATOM 834 C C . GLN A 1 99 ? 16.034 15.983 21.769 1.00 96.31 99 GLN A C 1
ATOM 836 O O . GLN A 1 99 ? 17.035 15.369 22.142 1.00 96.31 99 GLN A O 1
ATOM 841 N N . PRO A 1 100 ? 15.041 16.292 22.621 1.00 97.00 100 PRO A N 1
ATOM 842 C CA . PRO A 1 100 ? 15.070 15.867 24.011 1.00 97.00 100 PRO A CA 1
ATOM 843 C C . PRO A 1 100 ? 14.910 14.347 24.129 1.00 97.00 100 PRO A C 1
ATOM 845 O O . PRO A 1 100 ? 14.342 13.681 23.253 1.00 97.00 100 PRO A O 1
ATOM 848 N N . ASP A 1 101 ? 15.340 13.808 25.268 1.00 97.56 101 ASP A N 1
ATOM 849 C CA . ASP A 1 101 ? 15.062 12.428 25.650 1.00 97.56 101 ASP A CA 1
ATOM 850 C C . ASP A 1 101 ? 13.556 12.136 25.614 1.00 97.56 101 ASP A C 1
ATOM 852 O O . ASP A 1 101 ? 12.710 12.974 25.947 1.00 97.56 101 ASP A O 1
ATOM 856 N N . ARG A 1 102 ? 13.198 10.910 25.225 1.00 96.50 102 ARG A N 1
ATOM 857 C CA . ARG A 1 102 ? 11.800 10.487 25.098 1.00 96.50 102 ARG A CA 1
ATOM 858 C C . ARG A 1 102 ? 11.508 9.239 25.896 1.00 96.50 102 ARG A C 1
ATOM 860 O O . ARG A 1 102 ? 12.291 8.294 25.959 1.00 96.50 102 ARG A O 1
ATOM 867 N N . ARG A 1 103 ? 10.308 9.214 26.472 1.00 97.31 103 ARG A N 1
ATOM 868 C CA . ARG A 1 103 ? 9.774 8.036 27.147 1.00 97.31 103 ARG A CA 1
ATOM 869 C C . ARG A 1 103 ? 9.186 7.071 26.121 1.00 97.31 103 ARG A C 1
ATOM 871 O O . ARG A 1 103 ? 8.254 7.412 25.394 1.00 97.31 103 ARG A O 1
ATOM 878 N N . CYS A 1 104 ? 9.707 5.850 26.060 1.00 97.44 104 CYS A N 1
ATOM 879 C CA . CYS A 1 104 ? 9.185 4.813 25.171 1.00 97.44 104 CYS A CA 1
ATOM 880 C C . CYS A 1 104 ? 7.790 4.354 25.624 1.00 97.44 104 CYS A C 1
ATOM 882 O O . CYS A 1 104 ? 7.633 3.872 26.741 1.00 97.44 104 CYS A O 1
ATOM 884 N N . ARG A 1 105 ? 6.779 4.386 24.743 1.00 94.19 105 ARG A N 1
ATOM 885 C CA . ARG A 1 105 ? 5.399 3.976 25.087 1.00 94.19 105 ARG A CA 1
ATOM 886 C C . ARG A 1 105 ? 5.268 2.493 25.472 1.00 94.19 105 ARG A C 1
ATOM 888 O O . ARG A 1 105 ? 4.281 2.107 26.090 1.00 94.19 105 ARG A O 1
ATOM 895 N N . ALA A 1 106 ? 6.222 1.651 25.071 1.00 94.44 106 ALA A N 1
ATOM 896 C CA . ALA A 1 106 ? 6.187 0.213 25.335 1.00 94.44 106 ALA A CA 1
ATOM 897 C C . ALA A 1 106 ? 6.888 -0.172 26.648 1.00 94.44 106 ALA A C 1
ATOM 899 O O . ALA A 1 106 ? 6.266 -0.818 27.481 1.00 94.44 106 ALA A O 1
ATOM 900 N N . CYS A 1 107 ? 8.152 0.224 26.843 1.00 97.44 107 CYS A N 1
ATOM 901 C CA . CYS A 1 107 ? 8.917 -0.114 28.052 1.00 97.44 107 CYS A CA 1
ATOM 902 C C . CYS A 1 107 ? 8.920 0.984 29.128 1.00 97.44 107 CYS A C 1
ATOM 904 O O . CYS A 1 107 ? 9.474 0.768 30.197 1.00 97.44 107 CYS A O 1
ATOM 906 N N . GLN A 1 108 ? 8.340 2.158 28.853 1.00 97.12 108 GLN A N 1
ATOM 907 C CA . GLN A 1 108 ? 8.259 3.319 29.756 1.00 97.12 108 GLN A CA 1
ATOM 908 C C . GLN A 1 108 ? 9.603 3.917 30.209 1.00 97.12 108 GLN A C 1
ATOM 910 O O . GLN A 1 108 ? 9.608 4.844 31.020 1.00 97.12 108 GLN A O 1
ATOM 915 N N . GLN A 1 109 ? 10.727 3.456 29.655 1.00 98.06 109 GLN A N 1
ATOM 916 C CA . GLN A 1 109 ? 12.057 4.017 29.905 1.00 98.06 109 GLN A CA 1
ATOM 917 C C . GLN A 1 109 ? 12.230 5.360 29.185 1.00 98.06 109 GLN A C 1
ATOM 919 O O . GLN A 1 109 ? 11.793 5.505 28.038 1.00 98.06 109 GLN A O 1
ATOM 924 N N . LEU A 1 110 ? 12.865 6.320 29.864 1.00 97.94 110 LEU A N 1
ATOM 925 C CA . LEU A 1 110 ? 13.348 7.571 29.279 1.00 97.94 110 LEU A CA 1
ATOM 926 C C . LEU A 1 110 ? 14.688 7.280 28.591 1.00 97.94 110 LEU A C 1
ATOM 928 O O . LEU A 1 110 ? 15.604 6.777 29.234 1.00 97.94 110 LEU A O 1
ATOM 932 N N . LEU A 1 111 ? 14.762 7.502 27.281 1.00 98.12 111 LEU A N 1
ATOM 933 C CA . LEU A 1 111 ? 15.908 7.148 26.442 1.00 98.12 111 LEU A CA 1
ATOM 934 C C . LEU A 1 111 ? 16.264 8.323 25.520 1.00 98.12 111 LEU A C 1
ATOM 936 O O . LEU A 1 111 ? 15.357 9.073 25.141 1.00 98.12 111 LEU A O 1
ATOM 940 N N . PRO A 1 112 ? 17.532 8.447 25.090 1.00 97.94 112 PRO A N 1
ATOM 941 C CA . PRO A 1 112 ? 17.926 9.475 24.135 1.00 97.94 112 PRO A CA 1
ATOM 942 C C . PRO A 1 112 ? 17.182 9.318 22.810 1.00 97.94 112 PRO A C 1
ATOM 944 O O . PRO A 1 112 ? 16.823 8.208 22.404 1.00 97.94 112 PRO A O 1
ATOM 947 N N . ALA A 1 113 ? 16.973 10.426 22.101 1.00 97.44 113 ALA A N 1
ATOM 948 C CA . ALA A 1 113 ? 16.262 10.452 20.824 1.00 97.44 113 ALA A CA 1
ATOM 949 C C . ALA A 1 113 ? 16.826 9.455 19.792 1.00 97.44 113 ALA A C 1
ATOM 951 O O . ALA A 1 113 ? 16.062 8.789 19.093 1.00 97.44 113 ALA A O 1
ATOM 952 N N . SER A 1 114 ? 18.150 9.275 19.757 1.00 96.81 114 SER A N 1
ATOM 953 C CA . SER A 1 114 ? 18.852 8.319 18.884 1.00 96.81 114 SER A CA 1
ATOM 954 C C . SER A 1 114 ? 18.470 6.849 19.128 1.00 96.81 114 SER A C 1
ATOM 956 O O . SER A 1 114 ? 18.667 5.998 18.250 1.00 96.81 114 SER A O 1
ATOM 958 N N . ALA A 1 115 ? 17.868 6.530 20.280 1.00 97.88 115 ALA A N 1
ATOM 959 C CA . ALA A 1 115 ? 17.324 5.211 20.594 1.00 97.88 115 ALA A CA 1
ATOM 960 C C . ALA A 1 115 ? 15.960 4.939 19.933 1.00 97.88 115 ALA A C 1
ATOM 962 O O . ALA A 1 115 ? 15.408 3.852 20.108 1.00 97.88 115 ALA A O 1
ATOM 963 N N . PHE A 1 116 ? 15.407 5.887 19.175 1.00 97.81 116 PHE A N 1
ATOM 964 C CA . PHE A 1 116 ? 14.156 5.767 18.425 1.00 97.81 116 PHE A CA 1
ATOM 965 C C . PHE A 1 116 ? 14.446 5.884 16.923 1.00 97.81 116 PHE A C 1
ATOM 967 O O . PHE A 1 116 ? 15.272 6.696 16.506 1.00 97.81 116 PHE A O 1
ATOM 974 N N . ASP A 1 117 ? 13.780 5.086 16.086 1.00 96.62 117 ASP A N 1
ATOM 975 C CA . ASP A 1 117 ? 13.820 5.353 14.642 1.00 96.62 117 ASP A CA 1
ATOM 976 C C . ASP A 1 117 ? 12.997 6.609 14.321 1.00 96.62 117 ASP A C 1
ATOM 978 O O . ASP A 1 117 ? 12.129 7.031 15.098 1.00 96.62 117 ASP A O 1
ATOM 982 N N . SER A 1 118 ? 13.264 7.192 13.158 1.00 95.12 118 SER A N 1
ATOM 983 C CA . SER A 1 118 ? 12.570 8.367 12.647 1.00 95.12 118 SER A CA 1
ATOM 984 C C . SER A 1 118 ? 11.958 8.101 11.274 1.00 95.12 118 SER A C 1
ATOM 986 O O . SER A 1 118 ? 12.382 7.215 10.530 1.00 95.12 118 SER A O 1
ATOM 988 N N . THR A 1 119 ? 10.948 8.895 10.932 1.00 94.25 119 THR A N 1
ATOM 989 C CA . THR A 1 119 ? 10.405 8.987 9.574 1.00 94.25 119 THR A CA 1
ATOM 990 C C . THR A 1 119 ? 10.471 10.419 9.092 1.00 94.25 119 THR A C 1
ATOM 992 O O . THR A 1 119 ? 10.186 11.339 9.857 1.00 94.25 119 THR A O 1
ATOM 995 N N . SER A 1 120 ? 10.790 10.610 7.815 1.00 91.62 120 SER A N 1
ATOM 996 C CA . SER A 1 120 ? 10.642 11.914 7.171 1.00 91.62 120 SER A CA 1
ATOM 997 C C . SER A 1 120 ? 9.164 12.218 6.918 1.00 91.62 120 SER A C 1
ATOM 999 O O . SER A 1 120 ? 8.412 11.359 6.462 1.00 91.62 120 SER A O 1
ATOM 1001 N N . SER A 1 121 ? 8.771 13.452 7.197 1.00 90.62 121 SER A N 1
ATOM 1002 C CA . SER A 1 121 ? 7.463 14.040 6.919 1.00 90.62 121 SER A CA 1
ATOM 1003 C C . SER A 1 121 ? 7.648 15.357 6.155 1.00 90.62 121 SER A C 1
ATOM 1005 O O . SER A 1 121 ? 8.774 15.835 6.016 1.00 90.62 121 SER A O 1
ATOM 1007 N N . ALA A 1 122 ? 6.556 15.965 5.681 1.00 86.25 122 ALA A N 1
ATOM 1008 C CA . ALA A 1 122 ? 6.610 17.284 5.041 1.00 86.25 122 ALA A CA 1
ATOM 1009 C C . ALA A 1 122 ? 7.188 18.376 5.965 1.00 86.25 122 ALA A C 1
ATOM 1011 O O . ALA A 1 122 ? 7.800 19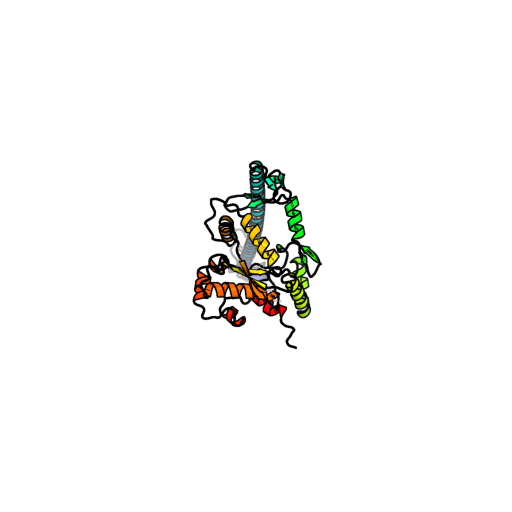.320 5.481 1.00 86.25 122 ALA A O 1
ATOM 1012 N N . ASN A 1 123 ? 7.057 18.204 7.287 1.00 88.31 123 ASN A N 1
ATOM 1013 C CA . ASN A 1 123 ? 7.505 19.159 8.305 1.00 88.31 123 ASN A CA 1
ATOM 1014 C C . ASN A 1 123 ? 8.845 18.751 8.953 1.00 88.31 123 ASN A C 1
ATOM 1016 O O . ASN A 1 123 ? 9.141 19.161 10.072 1.00 88.31 123 ASN A O 1
ATOM 1020 N N . GLY A 1 124 ? 9.638 17.899 8.292 1.00 91.25 124 GLY A N 1
ATOM 1021 C CA . GLY A 1 124 ? 10.906 17.383 8.819 1.00 91.25 124 GLY A CA 1
ATOM 1022 C C . GLY A 1 124 ? 10.792 15.975 9.408 1.00 91.25 124 GLY A C 1
ATOM 1023 O O . GLY A 1 124 ? 9.932 15.185 9.008 1.00 91.25 124 GLY A O 1
ATOM 1024 N N . PHE A 1 125 ? 11.688 15.615 10.324 1.00 92.06 125 PHE A N 1
ATOM 1025 C CA . PHE A 1 125 ? 11.735 14.274 10.911 1.00 92.06 125 PHE A CA 1
ATOM 1026 C C . PHE A 1 125 ? 10.791 14.136 12.109 1.00 92.06 125 PHE A C 1
ATOM 1028 O O . PHE A 1 125 ? 10.570 15.076 12.867 1.00 92.06 125 PHE A O 1
ATOM 1035 N N . VAL A 1 126 ? 10.241 12.937 12.298 1.00 93.81 126 VAL A N 1
ATOM 1036 C CA . VAL A 1 126 ? 9.400 12.595 13.452 1.00 93.81 126 VAL A CA 1
ATOM 1037 C C . VAL A 1 126 ? 9.901 11.296 14.065 1.00 93.81 126 VAL A C 1
ATOM 1039 O O . VAL A 1 126 ? 10.082 10.305 13.358 1.00 93.81 126 VAL A O 1
ATOM 1042 N N . LEU A 1 127 ? 10.113 11.289 15.384 1.00 95.31 127 LEU A N 1
ATOM 1043 C CA . LEU A 1 127 ? 10.499 10.090 16.131 1.00 95.31 127 LEU A CA 1
ATOM 1044 C C . LEU A 1 127 ? 9.305 9.160 16.327 1.00 95.31 127 LEU A C 1
ATOM 1046 O O . LEU A 1 127 ? 8.218 9.597 16.724 1.00 95.31 127 LEU A O 1
ATOM 1050 N N . TYR A 1 128 ? 9.530 7.856 16.172 1.00 94.88 128 TYR A N 1
ATOM 1051 C CA . TYR A 1 128 ? 8.551 6.866 16.599 1.00 94.88 128 TYR A CA 1
ATOM 1052 C C . TYR A 1 128 ? 8.263 6.953 18.101 1.00 94.88 128 TYR A C 1
ATOM 1054 O O . TYR A 1 128 ? 9.047 7.439 18.911 1.00 94.88 128 TYR A O 1
ATOM 1062 N N . THR A 1 129 ? 7.103 6.427 18.491 1.00 95.12 129 THR A N 1
ATOM 1063 C CA . THR A 1 129 ? 6.653 6.393 19.893 1.00 95.12 129 THR A CA 1
ATOM 1064 C C . THR A 1 129 ? 7.280 5.255 20.707 1.00 95.12 129 THR A C 1
ATOM 1066 O O . THR A 1 129 ? 7.029 5.131 21.907 1.00 95.12 129 THR A O 1
ATOM 1069 N N . ARG A 1 130 ? 8.073 4.387 20.067 1.00 97.31 130 ARG A N 1
ATOM 1070 C CA . ARG A 1 130 ? 8.732 3.224 20.676 1.00 97.31 130 ARG A CA 1
ATOM 1071 C C . ARG A 1 130 ? 10.215 3.251 20.341 1.00 97.31 130 ARG A C 1
ATOM 1073 O O . ARG A 1 130 ? 10.565 3.550 19.203 1.00 97.31 130 ARG A O 1
ATOM 1080 N N . 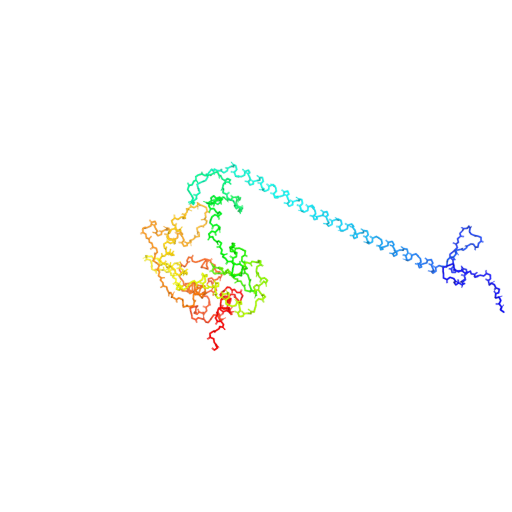CYS A 1 131 ? 11.058 2.898 21.307 1.00 98.06 131 CYS A N 1
ATOM 1081 C CA . CYS A 1 131 ? 12.489 2.744 21.064 1.00 98.06 131 CYS A CA 1
ATOM 1082 C C . CYS A 1 131 ? 12.756 1.602 20.070 1.00 98.06 131 CYS A C 1
ATOM 1084 O O . CYS A 1 131 ? 11.923 0.702 19.919 1.00 98.06 131 CYS A O 1
ATOM 1086 N N . LYS A 1 132 ? 13.932 1.609 19.438 1.00 97.62 132 LYS A N 1
ATOM 1087 C CA . LYS A 1 132 ? 14.387 0.641 18.427 1.00 97.62 132 LYS A CA 1
ATOM 1088 C C . LYS A 1 132 ? 14.193 -0.808 18.870 1.00 97.62 132 LYS A C 1
ATOM 1090 O O . LYS A 1 132 ? 13.605 -1.595 18.137 1.00 97.62 132 LYS A O 1
ATOM 1095 N N . ALA A 1 133 ? 14.575 -1.146 20.103 1.00 98.00 133 ALA A N 1
ATOM 1096 C CA . ALA A 1 133 ? 14.407 -2.497 20.646 1.00 98.00 133 ALA A CA 1
ATOM 1097 C C . ALA A 1 133 ? 12.925 -2.908 20.763 1.00 98.00 133 ALA A C 1
ATOM 1099 O O . ALA A 1 133 ? 12.514 -3.963 20.280 1.00 98.00 133 ALA A O 1
ATOM 1100 N N . CYS A 1 134 ? 12.082 -2.048 21.345 1.00 97.69 134 CYS A N 1
ATOM 1101 C CA . CYS A 1 134 ? 10.643 -2.309 21.449 1.00 97.69 134 CYS A CA 1
ATOM 1102 C C . CYS A 1 134 ? 9.948 -2.323 20.080 1.00 97.69 134 CYS A C 1
ATOM 1104 O O . CYS A 1 134 ? 8.945 -3.018 19.895 1.00 97.69 134 CYS A O 1
ATOM 1106 N N . HIS A 1 135 ? 10.446 -1.535 19.128 1.00 95.81 135 HIS A N 1
ATOM 1107 C CA . HIS A 1 135 ? 9.957 -1.516 17.760 1.00 95.81 135 HIS A CA 1
ATOM 1108 C C . HIS A 1 135 ? 10.334 -2.806 17.021 1.00 95.81 135 HIS A C 1
ATOM 1110 O O . HIS A 1 135 ? 9.457 -3.412 16.412 1.00 95.81 135 HIS A O 1
ATOM 1116 N N . ALA A 1 136 ? 11.566 -3.300 17.164 1.00 95.56 136 ALA A N 1
ATOM 1117 C CA . ALA A 1 136 ? 11.998 -4.586 16.620 1.00 95.56 136 ALA A CA 1
ATOM 1118 C C . ALA A 1 136 ? 11.139 -5.749 17.148 1.00 95.56 136 ALA A C 1
ATOM 1120 O O . ALA A 1 136 ? 10.614 -6.526 16.354 1.00 95.56 136 ALA A O 1
ATOM 1121 N N . LEU A 1 137 ? 10.877 -5.800 18.461 1.00 96.06 137 LEU A N 1
ATOM 1122 C CA . LEU A 1 137 ? 9.970 -6.793 19.056 1.00 96.06 137 LEU A CA 1
ATOM 1123 C C . LEU A 1 137 ? 8.533 -6.673 18.523 1.00 96.06 137 LEU A C 1
ATOM 1125 O O . LEU A 1 137 ? 7.843 -7.673 18.324 1.00 96.06 137 LEU A O 1
ATOM 1129 N N . LEU A 1 138 ? 8.046 -5.449 18.283 1.00 93.69 138 LEU A N 1
ATOM 1130 C CA . LEU A 1 138 ? 6.747 -5.243 17.638 1.00 93.69 138 LEU A CA 1
ATOM 1131 C C . LEU A 1 138 ? 6.745 -5.783 16.205 1.00 93.69 138 LEU A C 1
ATOM 1133 O O . LEU A 1 138 ? 5.763 -6.407 15.805 1.00 93.69 138 LEU A O 1
ATOM 1137 N N . LEU A 1 139 ? 7.800 -5.513 15.435 1.00 93.44 139 LEU A N 1
ATOM 1138 C CA . LEU A 1 139 ? 7.939 -5.982 14.061 1.00 93.44 139 LEU A CA 1
ATOM 1139 C C . LEU A 1 139 ? 7.988 -7.506 14.014 1.00 93.44 139 LEU A C 1
ATOM 1141 O O . LEU A 1 139 ? 7.238 -8.089 13.241 1.00 93.44 139 LEU A O 1
ATOM 1145 N N . GLU A 1 140 ? 8.762 -8.146 14.890 1.00 94.06 140 GLU A N 1
ATOM 1146 C CA . GLU A 1 140 ? 8.819 -9.603 15.035 1.00 94.06 140 GLU A CA 1
ATOM 1147 C C . GLU A 1 140 ? 7.435 -10.200 15.329 1.00 94.06 140 GLU A C 1
ATOM 1149 O O . GLU A 1 140 ? 6.986 -11.106 14.630 1.00 94.06 140 GLU A O 1
ATOM 1154 N N . ARG A 1 141 ? 6.691 -9.625 16.285 1.00 93.94 141 ARG A N 1
ATOM 1155 C CA . ARG A 1 141 ? 5.308 -10.041 16.594 1.00 93.94 141 ARG A CA 1
ATOM 1156 C C . ARG A 1 141 ? 4.329 -9.829 15.435 1.00 93.94 141 ARG A C 1
ATOM 1158 O O . ARG A 1 141 ? 3.280 -10.466 15.406 1.00 93.94 141 ARG A O 1
ATOM 1165 N N . ARG A 1 142 ? 4.624 -8.901 14.520 1.00 92.50 142 ARG A N 1
ATOM 1166 C CA . ARG A 1 142 ? 3.822 -8.621 13.317 1.00 92.50 142 ARG A CA 1
ATOM 1167 C C . ARG A 1 142 ? 4.216 -9.486 12.124 1.00 92.50 142 ARG A C 1
ATOM 1169 O O . ARG A 1 142 ? 3.505 -9.442 11.118 1.00 92.50 142 ARG A O 1
ATOM 1176 N N . GLN A 1 143 ? 5.324 -10.223 12.199 1.00 94.31 143 GLN A N 1
ATOM 1177 C CA . GLN A 1 143 ? 5.708 -11.113 11.117 1.00 94.31 143 GLN A CA 1
ATOM 1178 C C . GLN A 1 143 ? 4.683 -12.235 10.974 1.00 94.31 143 GLN A C 1
ATOM 1180 O O . GLN A 1 143 ? 4.192 -12.798 11.952 1.00 94.31 143 GLN A O 1
ATOM 1185 N N . VAL A 1 144 ? 4.380 -12.567 9.726 1.00 93.25 144 VAL A N 1
ATOM 1186 C CA . VAL A 1 144 ? 3.489 -13.668 9.362 1.00 93.25 144 VAL A CA 1
ATOM 1187 C C . VAL A 1 144 ? 4.320 -14.689 8.593 1.00 93.25 144 VAL A C 1
ATOM 1189 O O . VAL A 1 144 ? 5.207 -14.317 7.823 1.00 93.25 144 VAL A O 1
ATOM 1192 N N . ALA A 1 145 ? 4.077 -15.977 8.830 1.00 96.00 145 ALA A N 1
ATOM 1193 C CA . ALA A 1 145 ? 4.740 -17.044 8.090 1.00 96.00 145 ALA A CA 1
ATOM 1194 C C . ALA A 1 145 ? 4.222 -17.086 6.644 1.00 96.00 145 ALA A C 1
ATOM 1196 O O . ALA A 1 145 ? 3.013 -17.069 6.406 1.00 96.00 145 ALA A O 1
ATOM 1197 N N . CYS A 1 146 ? 5.139 -17.128 5.678 1.00 96.69 146 CYS A N 1
ATOM 1198 C CA . CYS A 1 146 ? 4.809 -17.371 4.274 1.00 96.69 146 CYS A CA 1
ATOM 1199 C C . CYS A 1 146 ? 4.156 -18.754 4.116 1.00 96.69 146 CYS A C 1
ATOM 1201 O O . CYS A 1 146 ? 4.716 -19.730 4.608 1.00 96.69 146 CYS A O 1
ATOM 1203 N N . CYS A 1 147 ? 3.028 -18.873 3.401 1.00 95.88 147 CYS A N 1
ATOM 1204 C CA . CYS A 1 147 ? 2.379 -20.181 3.221 1.00 95.88 147 CYS A CA 1
ATOM 1205 C C . CYS A 1 147 ? 3.232 -21.185 2.425 1.00 95.88 147 CYS A C 1
ATOM 1207 O O . CYS A 1 147 ? 3.062 -22.384 2.607 1.00 95.88 147 CYS A O 1
ATOM 1209 N N . MET A 1 148 ? 4.166 -20.698 1.600 1.00 97.19 148 MET A N 1
ATOM 1210 C CA . MET A 1 148 ? 5.047 -21.530 0.775 1.00 97.19 148 MET A CA 1
ATOM 1211 C C . MET A 1 148 ? 6.294 -21.985 1.541 1.00 97.19 148 MET A C 1
ATOM 1213 O O . MET A 1 148 ? 6.530 -23.174 1.700 1.00 97.19 148 MET A O 1
ATOM 1217 N N . CYS A 1 149 ? 7.110 -21.045 2.034 1.00 97.12 149 CYS A N 1
ATOM 1218 C CA . CYS A 1 149 ? 8.409 -21.364 2.644 1.00 97.12 149 CYS A CA 1
ATOM 1219 C C . CYS A 1 149 ? 8.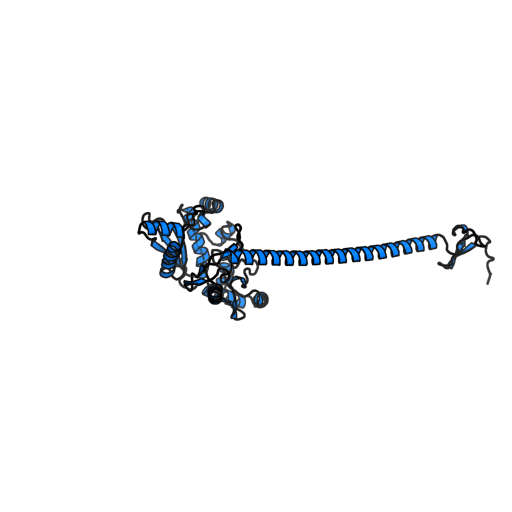424 -21.331 4.176 1.00 97.12 149 CYS A C 1
ATOM 1221 O O . CYS A 1 149 ? 9.486 -21.506 4.767 1.00 97.12 149 CYS A O 1
ATOM 1223 N N . GLN A 1 150 ? 7.297 -21.018 4.826 1.00 96.56 150 GLN A N 1
ATOM 1224 C CA . GLN A 1 150 ? 7.140 -20.890 6.286 1.00 96.56 150 GLN A CA 1
ATOM 1225 C C . GLN A 1 150 ? 8.034 -19.838 6.971 1.00 96.56 150 GLN A C 1
ATOM 1227 O O . GLN A 1 150 ? 7.875 -19.560 8.162 1.00 96.56 150 GLN A O 1
ATOM 1232 N N . LYS A 1 151 ? 8.925 -19.164 6.232 1.00 96.94 151 LYS A N 1
ATOM 1233 C CA . LYS A 1 151 ? 9.741 -18.068 6.757 1.00 96.94 151 LYS A CA 1
ATOM 1234 C C . LYS A 1 151 ? 8.839 -16.923 7.215 1.00 96.94 151 LYS A C 1
ATOM 1236 O O . LYS A 1 151 ? 8.016 -16.417 6.447 1.00 96.94 151 LYS A O 1
ATOM 1241 N N . LYS A 1 152 ? 9.027 -16.495 8.464 1.00 96.00 152 LYS A N 1
ATOM 1242 C CA . LYS A 1 152 ? 8.382 -15.304 9.023 1.00 96.00 152 LYS A CA 1
ATOM 1243 C C . LYS A 1 152 ? 8.921 -14.055 8.330 1.00 96.00 152 LYS A C 1
ATOM 1245 O O . LYS A 1 152 ? 10.132 -13.867 8.216 1.00 96.00 152 LYS A O 1
ATOM 1250 N N . THR A 1 153 ? 8.021 -13.219 7.830 1.00 95.44 153 THR A N 1
ATOM 1251 C CA . THR A 1 153 ? 8.376 -11.980 7.132 1.00 95.44 153 THR A CA 1
ATOM 1252 C C . THR A 1 153 ? 7.338 -10.892 7.396 1.00 95.44 153 THR A C 1
ATOM 1254 O O . THR A 1 153 ? 6.260 -11.160 7.934 1.00 95.44 153 THR A O 1
ATOM 1257 N N . LEU A 1 154 ? 7.676 -9.644 7.084 1.00 93.81 154 LEU A N 1
ATOM 1258 C CA . LEU A 1 154 ? 6.765 -8.520 7.262 1.00 93.81 154 LEU A CA 1
ATOM 1259 C C . LEU A 1 154 ? 5.703 -8.540 6.164 1.00 93.81 154 LEU A C 1
ATOM 1261 O O . LEU A 1 154 ? 5.969 -8.935 5.035 1.00 93.81 154 LEU A O 1
ATOM 1265 N N . ARG A 1 155 ? 4.497 -8.041 6.465 1.00 92.75 155 ARG A N 1
ATOM 1266 C CA . ARG A 1 155 ? 3.403 -7.962 5.478 1.00 92.75 155 ARG A CA 1
ATOM 1267 C C . ARG A 1 155 ? 3.783 -7.216 4.190 1.00 92.75 155 ARG A C 1
ATOM 1269 O O . ARG A 1 155 ? 3.217 -7.514 3.149 1.00 92.75 155 ARG A O 1
ATOM 1276 N N . VAL A 1 156 ? 4.736 -6.281 4.249 1.00 92.62 156 VAL A N 1
ATOM 1277 C CA . VAL A 1 156 ? 5.216 -5.502 3.084 1.00 92.62 156 VAL A CA 1
ATOM 1278 C C . VAL A 1 156 ? 5.967 -6.364 2.059 1.00 92.62 156 VAL A C 1
ATOM 1280 O O . VAL A 1 156 ? 6.095 -5.985 0.892 1.00 92.62 156 VAL A O 1
ATOM 1283 N N . ASP A 1 157 ? 6.466 -7.517 2.504 1.00 95.38 157 ASP A N 1
ATOM 1284 C CA . ASP A 1 157 ? 7.238 -8.471 1.710 1.00 95.38 157 ASP A CA 1
ATOM 1285 C C . ASP A 1 157 ? 6.371 -9.599 1.146 1.00 95.38 157 ASP A C 1
ATOM 1287 O O . ASP A 1 157 ? 6.885 -10.487 0.463 1.00 95.38 157 ASP A O 1
ATOM 1291 N N . PHE A 1 158 ? 5.063 -9.580 1.414 1.00 95.88 158 PHE A N 1
ATOM 1292 C CA . PHE A 1 158 ? 4.100 -10.435 0.732 1.00 95.88 158 PHE A CA 1
ATOM 1293 C C . PHE A 1 158 ? 3.731 -9.846 -0.628 1.00 95.88 158 PHE A C 1
ATOM 1295 O O . PHE A 1 158 ? 3.845 -8.636 -0.851 1.00 95.88 158 PHE A O 1
ATOM 1302 N N . ILE A 1 159 ? 3.299 -10.710 -1.544 1.00 96.62 159 ILE A N 1
ATOM 1303 C CA . ILE A 1 159 ? 2.723 -10.258 -2.808 1.00 96.62 159 ILE A CA 1
ATOM 1304 C C . ILE A 1 159 ? 1.483 -9.405 -2.528 1.00 96.62 159 ILE A C 1
ATOM 1306 O O . ILE A 1 159 ? 0.658 -9.731 -1.673 1.00 96.62 159 ILE A O 1
ATOM 1310 N N . SER A 1 160 ? 1.376 -8.278 -3.222 1.00 96.25 160 SER A N 1
ATOM 1311 C CA . SER A 1 160 ? 0.246 -7.351 -3.106 1.00 96.25 160 SER A CA 1
ATOM 1312 C C . SER A 1 160 ? -0.722 -7.464 -4.279 1.00 96.25 160 SER A C 1
ATOM 1314 O O . SER A 1 160 ? -1.801 -6.872 -4.233 1.00 96.25 160 SER A O 1
ATOM 1316 N N . GLN A 1 161 ? -0.345 -8.210 -5.318 1.00 97.06 161 GLN A N 1
ATOM 1317 C CA . GLN A 1 161 ? -1.150 -8.460 -6.501 1.00 97.06 161 GLN A CA 1
ATOM 1318 C C . GLN A 1 161 ? -1.027 -9.925 -6.926 1.00 97.06 161 GLN A C 1
ATOM 1320 O O . GLN A 1 161 ? 0.005 -10.548 -6.691 1.00 97.06 161 GLN A O 1
ATOM 1325 N N . LEU A 1 162 ? -2.072 -10.470 -7.545 1.00 96.62 162 LEU A N 1
ATOM 1326 C CA . LEU A 1 162 ? -2.064 -11.808 -8.138 1.00 96.62 162 LEU A CA 1
ATOM 1327 C C . LEU A 1 162 ? -2.955 -11.809 -9.377 1.00 96.62 162 LEU A C 1
ATOM 1329 O O . LEU A 1 162 ? -4.135 -11.507 -9.263 1.00 96.62 162 LEU A O 1
ATOM 1333 N N . LYS A 1 163 ? -2.411 -12.142 -10.555 1.00 95.12 163 LYS A N 1
ATOM 1334 C CA . LYS A 1 163 ? -3.164 -12.178 -11.829 1.00 95.12 163 LYS A CA 1
ATOM 1335 C C . LYS A 1 163 ? -3.994 -10.896 -12.076 1.00 95.12 163 LYS A C 1
ATOM 1337 O O . LYS A 1 163 ? -5.150 -10.959 -12.474 1.00 95.12 163 LYS A O 1
ATOM 1342 N N . GLY A 1 164 ? -3.415 -9.731 -11.774 1.00 96.00 164 GLY A N 1
ATOM 1343 C CA . GLY A 1 164 ? -4.070 -8.420 -11.894 1.00 96.00 164 GLY A CA 1
ATOM 1344 C C . GLY A 1 164 ? -4.938 -8.008 -10.699 1.00 96.00 164 GLY A C 1
ATOM 1345 O O . GLY A 1 164 ? -5.211 -6.822 -10.544 1.00 96.00 164 GLY A O 1
ATOM 1346 N N . TYR A 1 165 ? -5.314 -8.935 -9.813 1.00 96.81 165 TYR A N 1
ATOM 1347 C CA . TYR A 1 165 ? -6.097 -8.623 -8.619 1.00 96.81 165 TYR A CA 1
ATOM 1348 C C . TYR A 1 165 ? -5.264 -7.932 -7.543 1.00 96.81 165 TYR A C 1
ATOM 1350 O O . TYR A 1 165 ? -4.198 -8.428 -7.183 1.00 96.81 165 TYR A O 1
ATOM 1358 N N . ALA A 1 166 ? -5.778 -6.854 -6.951 1.00 96.19 166 ALA A N 1
ATOM 1359 C CA . ALA A 1 166 ? -5.223 -6.270 -5.734 1.00 96.19 166 ALA A CA 1
ATOM 1360 C C . ALA A 1 166 ? -5.584 -7.125 -4.505 1.00 96.19 166 ALA A C 1
ATOM 1362 O O . ALA A 1 166 ? -6.755 -7.306 -4.172 1.00 96.19 166 ALA A O 1
ATOM 1363 N N . LEU A 1 167 ? -4.567 -7.610 -3.787 1.00 96.06 167 LEU A N 1
ATOM 1364 C CA . LEU A 1 167 ? -4.720 -8.411 -2.562 1.00 96.06 167 LEU A CA 1
ATOM 1365 C C . LEU A 1 167 ? -4.830 -7.553 -1.295 1.00 96.06 167 LEU A C 1
ATOM 1367 O O . LEU A 1 167 ? -4.870 -8.068 -0.175 1.00 96.06 167 LEU A O 1
ATOM 1371 N N . CYS A 1 168 ? -4.852 -6.235 -1.463 1.00 94.19 168 CYS A N 1
ATOM 1372 C CA . CYS A 1 168 ? -5.106 -5.262 -0.420 1.00 94.19 168 CYS A CA 1
ATOM 1373 C C . CYS A 1 168 ? -6.279 -4.362 -0.815 1.00 94.19 168 CYS A C 1
ATOM 1375 O O . CYS A 1 168 ? -6.476 -4.025 -1.980 1.00 94.19 168 CYS A O 1
ATOM 1377 N N . GLY A 1 169 ? -7.074 -3.985 0.178 1.00 89.75 169 GLY A N 1
ATOM 1378 C CA . GLY A 1 169 ? -8.262 -3.161 0.004 1.00 89.75 169 GLY A CA 1
ATOM 1379 C C . GLY A 1 169 ? -9.159 -3.251 1.229 1.00 89.75 169 GLY A C 1
ATOM 1380 O O . GLY A 1 169 ? -9.022 -4.163 2.046 1.00 89.75 169 GLY A O 1
ATOM 1381 N N . MET A 1 170 ? -10.082 -2.301 1.378 1.00 85.94 170 MET A N 1
ATOM 1382 C CA . MET A 1 170 ? -11.106 -2.353 2.435 1.00 85.94 170 MET A CA 1
ATOM 1383 C C . MET A 1 170 ? -10.494 -2.477 3.844 1.00 85.94 170 MET A C 1
ATOM 1385 O O . MET A 1 170 ? -10.918 -3.310 4.647 1.00 85.94 170 MET A O 1
ATOM 1389 N N . GLY A 1 171 ? -9.390 -1.764 4.100 1.00 85.62 171 GLY A N 1
ATOM 1390 C CA . GLY A 1 171 ? -8.670 -1.810 5.379 1.00 85.62 171 GLY A CA 1
ATOM 1391 C C . GLY A 1 171 ? -8.013 -3.157 5.720 1.00 85.62 171 GLY A C 1
ATOM 1392 O O . GLY A 1 171 ? -7.691 -3.412 6.880 1.00 85.62 171 GLY A O 1
ATOM 1393 N N . THR A 1 172 ? -7.827 -4.064 4.759 1.00 90.69 172 THR A N 1
ATOM 1394 C CA . THR A 1 172 ? -7.183 -5.369 4.979 1.00 90.69 172 THR A CA 1
ATOM 1395 C C . THR A 1 172 ? -6.277 -5.755 3.821 1.00 90.69 172 THR A C 1
ATOM 1397 O O . THR A 1 172 ? -6.360 -5.218 2.720 1.00 90.69 172 THR A O 1
ATOM 1400 N N . SER A 1 173 ? -5.357 -6.670 4.100 1.00 93.06 173 SER A N 1
ATOM 1401 C CA . SER A 1 173 ? -4.548 -7.333 3.094 1.00 93.06 173 SER A CA 1
ATOM 1402 C C . SER A 1 173 ? -4.536 -8.835 3.332 1.00 93.06 173 SER A C 1
ATOM 1404 O O . SER A 1 173 ? -4.552 -9.302 4.477 1.00 93.06 173 SER A O 1
ATOM 1406 N N . LEU A 1 174 ? -4.492 -9.588 2.241 1.00 94.25 174 LEU A N 1
ATOM 1407 C CA . LEU A 1 174 ? -4.284 -11.023 2.262 1.00 94.25 174 LEU A CA 1
ATOM 1408 C C . LEU A 1 174 ? -2.797 -11.320 2.091 1.00 94.25 174 LEU A C 1
ATOM 1410 O O . LEU A 1 174 ? -2.154 -10.866 1.151 1.00 94.25 174 LEU A O 1
ATOM 1414 N N . SER A 1 175 ? -2.237 -12.069 3.034 1.00 94.94 175 SER A N 1
ATOM 1415 C CA . SER A 1 175 ? -0.837 -12.490 3.002 1.00 94.94 175 SER A CA 1
ATOM 1416 C C . SER A 1 175 ? -0.765 -13.896 2.410 1.00 94.94 175 SER A C 1
ATOM 1418 O O . SER A 1 175 ? -0.902 -14.869 3.150 1.00 94.94 175 SER A O 1
ATOM 1420 N N . LEU A 1 176 ? -0.607 -13.981 1.083 1.00 94.38 176 LEU A N 1
ATOM 1421 C CA . LEU A 1 176 ? -0.455 -15.249 0.359 1.00 94.38 176 LEU A CA 1
ATOM 1422 C C . LEU A 1 176 ? 0.953 -15.819 0.581 1.00 94.38 176 LEU A C 1
ATOM 1424 O O . LEU A 1 176 ? 1.209 -16.496 1.576 1.00 94.38 176 LEU A O 1
ATOM 1428 N N . CYS A 1 177 ? 1.902 -15.470 -0.285 1.00 95.62 177 CYS A N 1
ATOM 1429 C CA . CYS A 1 177 ? 3.305 -15.841 -0.150 1.00 95.62 177 CYS A CA 1
ATOM 1430 C C . CYS A 1 177 ? 4.212 -14.603 -0.143 1.00 95.62 177 CYS A C 1
ATOM 1432 O O . CYS A 1 177 ? 3.801 -13.498 -0.509 1.00 95.62 177 CYS A O 1
ATOM 1434 N N . CYS A 1 178 ? 5.452 -14.775 0.315 1.00 96.75 178 CYS A N 1
ATOM 1435 C CA . CYS A 1 178 ? 6.457 -13.727 0.208 1.00 96.75 178 CYS A CA 1
ATOM 1436 C C . CYS A 1 178 ? 6.876 -13.538 -1.256 1.00 96.75 178 CYS A C 1
ATOM 1438 O O . CYS A 1 178 ? 6.851 -14.491 -2.033 1.00 96.75 178 CYS A O 1
ATOM 1440 N N . LYS A 1 179 ? 7.342 -12.341 -1.620 1.00 96.75 179 LYS A N 1
ATOM 1441 C CA . LYS A 1 179 ? 7.796 -12.004 -2.985 1.00 96.75 179 LYS A CA 1
ATOM 1442 C C . LYS A 1 179 ? 8.849 -12.975 -3.536 1.00 96.75 179 LYS A C 1
ATOM 1444 O O . LYS A 1 179 ? 8.913 -13.215 -4.730 1.00 96.75 179 LYS A O 1
ATOM 1449 N N . ARG A 1 180 ? 9.661 -13.587 -2.664 1.00 97.00 180 ARG A N 1
ATOM 1450 C CA . ARG A 1 180 ? 10.653 -14.606 -3.062 1.00 97.00 180 ARG A CA 1
ATOM 1451 C C . ARG A 1 180 ? 10.024 -15.933 -3.498 1.00 97.00 180 ARG A C 1
ATOM 1453 O O . ARG A 1 180 ? 10.643 -16.663 -4.257 1.00 97.00 180 ARG A O 1
ATOM 1460 N N . CYS A 1 181 ? 8.836 -16.256 -2.993 1.00 97.94 181 CYS A N 1
ATOM 1461 C CA . CYS A 1 181 ? 8.104 -17.485 -3.304 1.00 97.94 181 CYS A CA 1
ATOM 1462 C C . CYS A 1 181 ? 7.023 -17.284 -4.372 1.00 97.94 181 CYS A C 1
ATOM 1464 O O . CYS A 1 181 ? 6.325 -18.242 -4.687 1.00 97.94 181 CYS A O 1
ATOM 1466 N N . GLU A 1 182 ? 6.875 -16.074 -4.919 1.00 97.31 182 GLU A N 1
ATOM 1467 C CA . GLU A 1 182 ? 5.840 -15.746 -5.903 1.00 97.31 182 GLU A CA 1
ATOM 1468 C C . GLU A 1 182 ? 5.924 -16.639 -7.143 1.00 97.31 182 GLU A C 1
ATOM 1470 O O . GLU A 1 182 ? 4.931 -17.256 -7.514 1.00 97.31 182 GLU A O 1
ATOM 1475 N N . ALA A 1 183 ? 7.117 -16.794 -7.727 1.00 97.44 183 ALA A N 1
ATOM 1476 C CA . ALA A 1 183 ? 7.315 -17.659 -8.890 1.00 97.44 183 ALA A CA 1
ATOM 1477 C C . ALA A 1 183 ? 6.944 -19.124 -8.595 1.00 97.44 183 ALA A C 1
ATOM 1479 O O . ALA A 1 183 ? 6.268 -19.760 -9.397 1.00 97.44 183 ALA A O 1
ATOM 1480 N N . SER A 1 184 ? 7.327 -19.646 -7.423 1.00 98.06 184 SER A N 1
ATOM 1481 C CA . SER A 1 184 ? 6.972 -21.008 -7.004 1.00 98.06 184 SER A CA 1
ATOM 1482 C C . SER A 1 184 ? 5.471 -21.173 -6.777 1.00 98.06 184 SER A C 1
ATOM 1484 O O . SER A 1 184 ? 4.922 -22.204 -7.132 1.00 98.06 184 SER A O 1
ATOM 1486 N N . PHE A 1 185 ? 4.803 -20.167 -6.205 1.00 97.62 185 PHE A N 1
ATOM 1487 C CA . PHE A 1 185 ? 3.353 -20.171 -6.020 1.00 97.62 185 PHE A CA 1
ATOM 1488 C C . PHE A 1 185 ? 2.615 -20.154 -7.366 1.00 97.62 185 PHE A C 1
ATOM 1490 O O . PHE A 1 185 ? 1.692 -20.935 -7.568 1.00 97.62 185 PHE A O 1
ATOM 1497 N N . LEU A 1 186 ? 3.047 -19.303 -8.302 1.00 97.25 186 LEU A N 1
ATOM 1498 C CA . LEU A 1 186 ? 2.458 -19.204 -9.642 1.00 97.25 186 LEU A CA 1
ATOM 1499 C C . LEU A 1 186 ? 2.677 -20.463 -10.490 1.00 97.25 186 LEU A C 1
ATOM 1501 O O . LEU A 1 186 ? 1.887 -20.716 -11.396 1.00 97.25 186 LEU A O 1
ATOM 1505 N N . ALA A 1 187 ? 3.724 -21.237 -10.197 1.00 97.25 187 ALA A N 1
ATOM 1506 C CA . ALA A 1 187 ? 4.009 -22.507 -10.858 1.00 97.25 187 ALA A CA 1
ATOM 1507 C C . ALA A 1 187 ? 3.124 -23.671 -10.373 1.00 97.25 187 ALA A C 1
ATOM 1509 O O . ALA A 1 187 ? 3.093 -24.708 -11.033 1.00 97.25 187 ALA A O 1
ATOM 1510 N N . LEU A 1 188 ? 2.415 -23.528 -9.244 1.00 97.50 188 LEU A N 1
ATOM 1511 C CA . LEU A 1 188 ? 1.491 -24.558 -8.761 1.00 97.50 188 LEU A CA 1
ATOM 1512 C C . LEU A 1 188 ? 0.281 -24.701 -9.7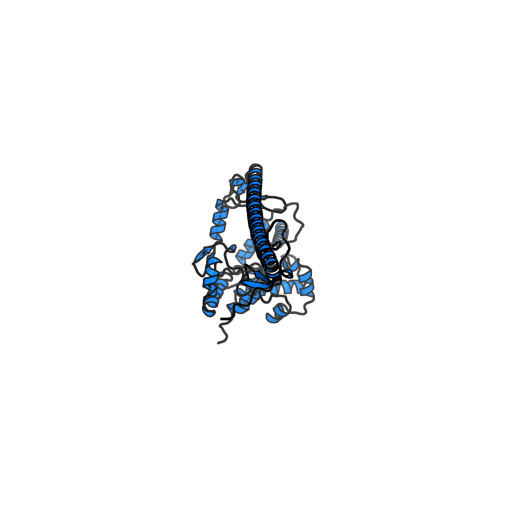04 1.00 97.50 188 LEU A C 1
ATOM 1514 O O . LEU A 1 188 ? -0.185 -23.688 -10.240 1.00 97.50 188 LEU A O 1
ATOM 1518 N N . PRO A 1 189 ? -0.302 -25.905 -9.850 1.00 96.94 189 PRO A N 1
ATOM 1519 C CA . PRO A 1 189 ? -1.617 -26.074 -10.462 1.00 96.94 189 PRO A CA 1
ATOM 1520 C C . PRO A 1 189 ? -2.678 -25.195 -9.788 1.00 96.94 189 PRO A C 1
ATOM 1522 O O . PRO A 1 189 ? -2.634 -24.953 -8.580 1.00 96.94 189 PRO A O 1
ATOM 1525 N N . GLU A 1 190 ? -3.668 -24.728 -10.551 1.00 95.56 190 GLU A N 1
ATOM 1526 C CA . GLU A 1 190 ? -4.694 -23.822 -10.018 1.00 95.56 190 GLU A CA 1
ATOM 1527 C C . GLU A 1 190 ? -5.452 -24.369 -8.787 1.00 95.56 190 GLU A C 1
ATOM 1529 O O . GLU A 1 190 ? -5.635 -23.596 -7.842 1.00 95.56 190 GLU A O 1
ATOM 1534 N N . PRO A 1 191 ? -5.836 -25.662 -8.712 1.00 95.00 191 PRO A N 1
ATOM 1535 C CA . PRO A 1 191 ? -6.461 -26.214 -7.507 1.00 95.00 191 PRO A CA 1
ATOM 1536 C C . PRO A 1 191 ? -5.586 -26.072 -6.251 1.00 95.00 191 PRO A C 1
ATOM 1538 O O . PRO A 1 191 ? -6.067 -25.688 -5.187 1.00 95.00 191 PRO A O 1
ATOM 1541 N N . GLU A 1 192 ? -4.273 -26.279 -6.372 1.00 96.12 192 GLU A N 1
ATOM 1542 C CA . GLU A 1 192 ? -3.338 -26.118 -5.251 1.00 96.12 192 GLU A CA 1
ATOM 1543 C C . GLU A 1 192 ? -3.192 -24.646 -4.836 1.00 96.12 192 GLU A C 1
ATOM 1545 O O . GLU A 1 192 ? -3.169 -24.332 -3.641 1.00 96.12 192 GLU A O 1
ATOM 1550 N N . GLN A 1 193 ? -3.174 -23.719 -5.807 1.00 96.25 193 GLN A N 1
ATOM 1551 C CA . GLN A 1 193 ? -3.219 -22.281 -5.514 1.00 96.25 193 GLN A CA 1
ATOM 1552 C C . GLN A 1 193 ? -4.481 -21.925 -4.715 1.00 96.25 193 GLN A C 1
ATOM 1554 O O . GLN A 1 193 ? -4.391 -21.185 -3.732 1.00 96.25 193 GLN A O 1
ATOM 1559 N N . ARG A 1 194 ? -5.647 -22.469 -5.094 1.00 95.12 194 ARG A N 1
ATOM 1560 C CA . ARG A 1 194 ? -6.934 -22.226 -4.417 1.00 95.12 194 ARG A CA 1
ATOM 1561 C C . ARG A 1 194 ? -6.935 -22.728 -2.977 1.00 95.12 194 ARG A C 1
ATOM 1563 O O . ARG A 1 194 ? -7.339 -21.975 -2.091 1.00 95.12 194 ARG A O 1
ATOM 1570 N N . VAL A 1 195 ? -6.408 -23.924 -2.713 1.00 95.25 195 VAL A N 1
ATOM 1571 C CA . VAL A 1 195 ? -6.264 -24.457 -1.343 1.00 95.25 195 VAL A CA 1
ATOM 1572 C C . VAL A 1 195 ? -5.422 -23.517 -0.472 1.00 95.25 195 VAL A C 1
ATOM 1574 O O . VAL A 1 195 ? -5.819 -23.163 0.643 1.00 95.25 195 VAL A O 1
ATOM 1577 N N . LEU A 1 196 ? -4.285 -23.041 -0.990 1.00 96.38 196 LEU A N 1
ATOM 1578 C CA . LEU A 1 196 ? -3.430 -22.096 -0.267 1.00 96.38 196 LEU A CA 1
ATOM 1579 C C . LEU A 1 196 ? -4.112 -20.741 -0.050 1.00 96.38 196 LEU A C 1
ATOM 1581 O O . LEU A 1 196 ? -4.015 -20.182 1.046 1.00 96.38 196 LEU A O 1
ATOM 1585 N N . ILE A 1 197 ? -4.810 -20.212 -1.059 1.00 96.06 197 ILE A N 1
ATOM 1586 C CA . ILE A 1 197 ? -5.571 -18.962 -0.947 1.00 96.06 197 ILE A CA 1
ATOM 1587 C C . ILE A 1 197 ? -6.661 -19.100 0.118 1.00 96.06 197 ILE A C 1
ATOM 1589 O O . ILE A 1 197 ? -6.747 -18.238 0.992 1.00 96.06 197 ILE A O 1
ATOM 1593 N N . ARG A 1 198 ? -7.434 -20.193 0.106 1.00 94.94 198 ARG A N 1
ATOM 1594 C CA . ARG A 1 198 ? -8.484 -20.484 1.095 1.00 94.94 198 ARG A CA 1
ATOM 1595 C C . ARG A 1 198 ? -7.916 -20.498 2.512 1.00 94.94 198 ARG A C 1
ATOM 1597 O O . ARG A 1 198 ? -8.392 -19.744 3.359 1.00 94.94 198 ARG A O 1
ATOM 1604 N N . SER A 1 199 ? -6.823 -21.231 2.730 1.00 95.25 199 SER A N 1
ATOM 1605 C CA . SER A 1 199 ? -6.124 -21.252 4.021 1.00 95.25 199 SER A CA 1
ATOM 1606 C C . SER A 1 199 ? -5.665 -19.852 4.457 1.00 95.25 199 SER A C 1
ATOM 1608 O O . SER A 1 199 ? -5.817 -19.458 5.617 1.00 95.25 199 SER A O 1
ATOM 1610 N N . CYS A 1 200 ? -5.135 -19.044 3.534 1.00 95.88 200 CYS A N 1
ATOM 1611 C CA . CYS A 1 200 ? -4.747 -17.668 3.840 1.00 95.88 200 CYS A CA 1
ATOM 1612 C C . CYS A 1 200 ? -5.957 -16.794 4.203 1.00 95.88 200 CYS A C 1
ATOM 1614 O O . CYS A 1 200 ? -5.869 -16.003 5.147 1.00 95.88 200 CYS A O 1
ATOM 1616 N N . CYS A 1 201 ? -7.073 -16.942 3.485 1.00 95.69 201 CYS A N 1
ATOM 1617 C CA . CYS A 1 201 ? -8.317 -16.228 3.744 1.00 95.69 201 CYS A CA 1
ATOM 1618 C C . CYS A 1 201 ? -8.869 -16.571 5.127 1.00 95.69 201 CYS A C 1
ATOM 1620 O O . CYS A 1 201 ? -9.183 -15.657 5.877 1.00 95.69 201 CYS A O 1
ATOM 1622 N N . GLU A 1 202 ? -8.909 -17.842 5.513 1.00 94.56 202 GLU A N 1
ATOM 1623 C CA . GLU A 1 202 ? -9.408 -18.283 6.825 1.00 94.56 202 GLU A CA 1
ATOM 1624 C C . GLU A 1 202 ? -8.558 -17.762 7.990 1.00 94.56 202 GLU A C 1
ATOM 1626 O O . GLU A 1 202 ? -9.087 -17.386 9.037 1.00 94.56 202 GLU A O 1
ATOM 1631 N N . ARG A 1 203 ? -7.234 -17.656 7.811 1.00 94.31 203 ARG A N 1
ATOM 1632 C CA . ARG A 1 203 ? -6.363 -17.019 8.815 1.00 94.31 203 ARG A CA 1
ATOM 1633 C C . ARG A 1 203 ? -6.616 -15.518 8.936 1.00 94.31 203 ARG A C 1
ATOM 1635 O O . ARG A 1 203 ? -6.577 -14.982 10.043 1.00 94.31 203 ARG A O 1
ATOM 1642 N N . THR A 1 204 ? -6.826 -14.827 7.813 1.00 94.81 204 THR A N 1
ATOM 1643 C CA . THR A 1 204 ? -7.107 -13.380 7.807 1.00 94.81 204 THR A CA 1
ATOM 1644 C C . THR A 1 204 ? -8.524 -13.082 8.310 1.00 94.81 204 THR A C 1
ATOM 1646 O O . THR A 1 204 ? -8.726 -12.100 9.026 1.00 94.81 204 THR A O 1
ATOM 1649 N N . PHE A 1 205 ? -9.482 -13.948 7.988 1.00 96.00 205 PHE A N 1
ATOM 1650 C CA . PHE A 1 205 ? -10.902 -13.846 8.304 1.00 96.00 205 PHE A CA 1
ATOM 1651 C C . PHE A 1 205 ? -11.356 -15.106 9.055 1.00 96.00 205 PHE A C 1
ATOM 1653 O O . PHE A 1 205 ? -12.013 -15.970 8.475 1.00 96.00 205 PHE A O 1
ATOM 1660 N N . PRO A 1 206 ? -11.024 -15.237 10.352 1.00 95.62 206 PRO A N 1
ATOM 1661 C CA . PRO A 1 206 ? -11.440 -16.395 11.140 1.00 95.62 206 PRO A CA 1
ATOM 1662 C C . PRO A 1 206 ? -12.967 -16.501 11.218 1.00 95.62 206 PRO A C 1
ATOM 1664 O O . PRO A 1 206 ? -13.661 -15.489 11.095 1.00 95.62 206 PRO A O 1
ATOM 1667 N N . ILE A 1 207 ? -13.478 -17.711 11.459 1.00 95.00 207 ILE A N 1
ATOM 1668 C CA . ILE A 1 207 ? -14.910 -18.010 11.644 1.00 95.00 207 ILE A CA 1
ATOM 1669 C C . ILE A 1 207 ? -15.547 -17.076 12.688 1.00 95.00 207 ILE A C 1
ATOM 1671 O O . ILE A 1 207 ? -14.896 -16.657 13.651 1.00 95.00 207 ILE A O 1
ATOM 1675 N N . GLY A 1 208 ? -16.826 -16.748 12.484 1.00 95.94 208 GLY A N 1
ATOM 1676 C CA . GLY A 1 208 ? -17.595 -15.883 13.381 1.00 95.94 208 GLY A CA 1
ATOM 1677 C C . GLY A 1 208 ? -17.378 -14.395 13.117 1.00 95.94 208 GLY A C 1
ATOM 1678 O O . GLY A 1 208 ? -17.460 -13.589 14.045 1.00 95.94 208 GLY A O 1
ATOM 1679 N N . GLN A 1 209 ? -17.061 -14.018 11.873 1.00 98.00 209 GLN A N 1
ATOM 1680 C CA . GLN A 1 209 ? -17.051 -12.612 11.483 1.00 98.00 209 GLN A CA 1
ATOM 1681 C C . GLN A 1 209 ? -18.455 -12.016 11.574 1.00 98.00 209 GLN A C 1
ATOM 1683 O O . GLN A 1 209 ? -19.446 -12.609 11.146 1.00 98.00 209 GLN A O 1
ATOM 1688 N N . VAL A 1 210 ? -18.519 -10.793 12.083 1.00 98.50 210 VAL A N 1
ATOM 1689 C CA . VAL A 1 210 ? -19.741 -10.003 12.155 1.00 98.50 210 VAL A CA 1
ATOM 1690 C C . VAL A 1 210 ? -19.490 -8.589 11.647 1.00 98.50 210 VAL A C 1
ATOM 1692 O O . VAL A 1 210 ? -18.382 -8.053 11.769 1.00 98.50 210 VAL A O 1
ATOM 1695 N N . ILE A 1 211 ? -20.545 -7.977 11.119 1.00 98.56 211 ILE A N 1
ATOM 1696 C CA . ILE A 1 211 ? -20.633 -6.533 10.928 1.00 98.56 211 ILE A CA 1
ATOM 1697 C C . ILE A 1 211 ? -21.273 -5.939 12.178 1.00 98.56 211 ILE A C 1
ATOM 1699 O O . ILE A 1 211 ? -22.293 -6.435 12.669 1.00 98.56 211 ILE A O 1
ATOM 1703 N N . TYR A 1 212 ? -20.674 -4.873 12.695 1.00 98.62 212 TYR A N 1
ATOM 1704 C CA . TYR A 1 212 ? -21.177 -4.131 13.841 1.00 98.62 212 TYR A CA 1
ATOM 1705 C C . TYR A 1 212 ? -21.332 -2.649 13.515 1.00 98.62 212 TYR A C 1
ATOM 1707 O O . TYR A 1 212 ? -20.690 -2.122 12.608 1.00 98.62 212 TYR A O 1
ATOM 1715 N N . ALA A 1 213 ? -22.162 -1.984 14.307 1.00 98.62 213 ALA A N 1
ATOM 1716 C CA . ALA A 1 213 ? -22.302 -0.544 14.356 1.00 98.62 213 ALA A CA 1
ATOM 1717 C C . ALA A 1 213 ? -21.896 -0.025 15.742 1.00 98.62 213 ALA A C 1
ATOM 1719 O O . ALA A 1 213 ? -22.208 -0.665 16.746 1.00 98.62 213 ALA A O 1
ATOM 1720 N N . GLU A 1 214 ? -21.231 1.126 15.807 1.00 98.50 214 GLU A N 1
ATOM 1721 C CA . GLU A 1 214 ? -21.163 1.936 17.028 1.00 98.50 214 GLU A CA 1
ATOM 1722 C C . GLU A 1 214 ? -22.287 2.973 16.966 1.00 98.50 214 GLU A C 1
ATOM 1724 O O . GLU A 1 214 ? -22.399 3.737 16.000 1.00 98.50 214 GLU A O 1
ATOM 1729 N N . VAL A 1 215 ? -23.136 2.950 17.987 1.00 98.62 215 VAL A N 1
ATOM 1730 C CA . VAL A 1 215 ? -24.367 3.731 18.078 1.00 98.62 215 VAL A CA 1
ATOM 1731 C C . VAL A 1 215 ? -24.187 4.821 19.123 1.00 98.62 215 VAL A C 1
ATOM 1733 O O . VAL A 1 215 ? -23.677 4.553 20.215 1.00 98.62 215 VAL A O 1
ATOM 1736 N N . ASP A 1 216 ? -24.602 6.038 18.789 1.00 98.31 216 ASP A N 1
ATOM 1737 C CA . ASP A 1 216 ? -24.634 7.141 19.740 1.00 98.31 216 ASP A CA 1
ATOM 1738 C C . ASP A 1 216 ? -25.635 6.835 20.871 1.00 98.31 216 ASP A C 1
ATOM 1740 O O . ASP A 1 216 ? -26.779 6.459 20.595 1.00 98.31 216 ASP A O 1
ATOM 1744 N N . PRO A 1 217 ? -25.222 6.911 22.147 1.00 98.19 217 PRO A N 1
ATOM 1745 C CA . PRO A 1 217 ? -26.084 6.530 23.258 1.00 98.19 217 PRO A CA 1
ATOM 1746 C C . PRO A 1 217 ? -27.255 7.498 23.474 1.00 98.19 217 PRO A C 1
ATOM 1748 O O . PRO A 1 217 ? -28.247 7.076 24.060 1.00 98.19 217 PRO A O 1
ATOM 1751 N N . GLU A 1 218 ? -27.161 8.749 23.011 1.00 97.81 218 GLU A N 1
ATOM 1752 C CA . GLU A 1 218 ? -28.202 9.768 23.190 1.00 97.81 218 GLU A CA 1
ATOM 1753 C C . GLU A 1 218 ? -29.157 9.804 21.999 1.00 97.81 218 GLU A C 1
ATOM 1755 O O . GLU A 1 218 ? -30.372 9.775 22.174 1.00 97.81 218 GLU A O 1
ATOM 1760 N N . THR A 1 219 ? -28.615 9.853 20.779 1.00 97.94 219 THR A N 1
ATOM 1761 C CA . THR A 1 219 ? -29.438 10.003 19.566 1.00 97.94 219 THR A CA 1
ATOM 1762 C C . THR A 1 219 ? -29.869 8.670 18.965 1.00 97.94 219 THR A C 1
ATOM 1764 O O . THR A 1 219 ? -30.728 8.635 18.086 1.00 97.94 219 THR A O 1
ATOM 1767 N N . HIS A 1 220 ? -29.259 7.566 19.404 1.00 97.75 220 HIS A N 1
ATOM 1768 C CA . HIS A 1 220 ? -29.418 6.230 18.825 1.00 97.75 220 HIS A CA 1
ATOM 1769 C C . HIS A 1 220 ? -29.034 6.129 17.338 1.00 97.75 220 HIS A C 1
ATOM 1771 O O . HIS A 1 220 ? -29.313 5.116 16.690 1.00 97.75 220 HIS A O 1
ATOM 1777 N N . GLU A 1 221 ? -28.344 7.138 16.802 1.00 97.94 221 GLU A N 1
ATOM 1778 C CA . GLU A 1 221 ? -27.831 7.134 15.437 1.00 97.94 221 GLU A CA 1
ATOM 1779 C C . GL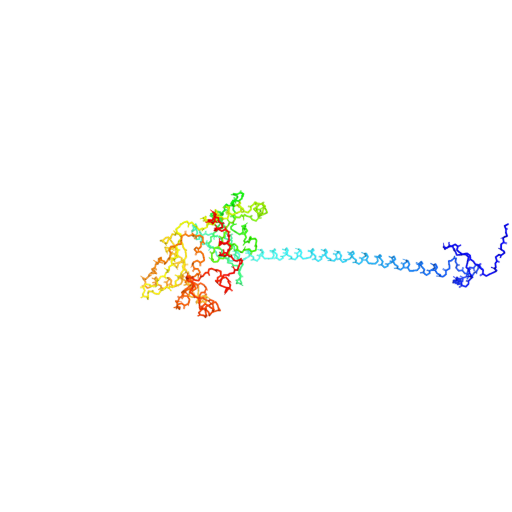U A 1 221 ? -26.652 6.169 15.289 1.00 97.94 221 GLU A C 1
ATOM 1781 O O . GLU A 1 221 ? -25.773 6.082 16.150 1.00 97.94 221 GLU A O 1
ATOM 1786 N N . ILE A 1 222 ? -26.576 5.482 14.148 1.00 98.44 222 ILE A N 1
ATOM 1787 C CA . ILE A 1 222 ? -25.377 4.734 13.764 1.00 98.44 222 ILE A CA 1
ATOM 1788 C C . ILE A 1 222 ? -24.322 5.732 13.288 1.00 98.44 222 ILE A C 1
ATOM 1790 O O . ILE A 1 222 ? -24.515 6.428 12.293 1.00 98.44 222 ILE A O 1
ATOM 1794 N N . ARG A 1 223 ? -23.183 5.774 13.984 1.00 98.06 223 ARG A N 1
ATOM 1795 C CA . ARG A 1 223 ? -22.084 6.708 13.690 1.00 98.06 223 ARG A CA 1
ATOM 1796 C C . ARG A 1 223 ? -20.878 6.026 13.068 1.00 98.06 223 ARG A C 1
ATOM 1798 O O . ARG A 1 223 ? -20.039 6.692 12.479 1.00 98.06 223 ARG A O 1
ATOM 1805 N N . TYR A 1 224 ? -20.750 4.710 13.180 1.00 98.31 224 TYR A N 1
ATOM 1806 C CA . TYR A 1 224 ? -19.647 3.972 12.570 1.00 98.31 224 TYR A CA 1
ATOM 1807 C C . TYR A 1 224 ? -20.069 2.541 12.282 1.00 98.31 224 TYR A C 1
ATOM 1809 O O . TYR A 1 224 ? -20.704 1.914 13.125 1.00 98.31 224 TYR A O 1
ATOM 1817 N N . VAL A 1 225 ? -19.672 2.020 11.126 1.00 98.44 225 VAL A N 1
ATOM 1818 C CA . VAL A 1 225 ? -19.819 0.610 10.758 1.00 98.44 225 VAL A CA 1
ATOM 1819 C C . VAL A 1 225 ? -18.436 -0.019 10.684 1.00 98.44 225 VAL A C 1
ATOM 1821 O O . VAL A 1 225 ? -17.506 0.568 10.127 1.00 98.44 225 VAL A O 1
ATOM 1824 N N . GLY A 1 226 ? -18.295 -1.215 11.246 1.00 97.81 226 GLY A N 1
ATOM 1825 C CA . GLY A 1 226 ? -17.044 -1.955 11.226 1.00 97.81 226 GLY A CA 1
ATOM 1826 C C . GLY A 1 226 ? -17.241 -3.462 11.148 1.00 97.81 226 GLY A C 1
ATOM 1827 O O . GLY A 1 226 ? -18.357 -3.977 11.248 1.00 97.81 226 GLY A O 1
ATOM 1828 N N . ARG A 1 227 ? -16.127 -4.187 11.035 1.00 97.69 227 ARG A N 1
ATOM 1829 C CA . ARG A 1 227 ? -16.100 -5.655 11.086 1.00 97.69 227 ARG A CA 1
ATOM 1830 C C . ARG A 1 227 ? -15.154 -6.242 12.126 1.00 97.69 227 ARG A C 1
ATOM 1832 O O . ARG A 1 227 ? -14.109 -5.666 12.443 1.00 97.69 227 ARG A O 1
ATOM 1839 N N . THR A 1 228 ? -15.506 -7.406 12.671 1.00 97.81 228 THR A N 1
ATOM 1840 C CA . THR A 1 228 ? -14.667 -8.139 13.634 1.00 97.81 228 THR A CA 1
ATOM 1841 C C . THR A 1 228 ? -15.143 -9.578 13.843 1.00 97.81 228 THR A C 1
ATOM 1843 O O . THR A 1 228 ? -16.316 -9.867 13.665 1.00 97.81 228 THR A O 1
ATOM 1846 N N . SER A 1 229 ? -14.265 -10.464 14.322 1.00 97.31 229 SER A N 1
ATOM 1847 C CA . SER A 1 229 ? -14.646 -11.759 14.919 1.00 97.31 229 SER A CA 1
ATOM 1848 C C . SER A 1 229 ? -14.712 -11.740 16.447 1.00 97.31 229 SER A C 1
ATOM 1850 O O . SER A 1 229 ? -15.040 -12.745 17.071 1.00 97.31 229 SER A O 1
ATOM 1852 N N . LYS A 1 230 ? -14.346 -10.624 17.095 1.00 97.69 230 LYS A N 1
ATOM 1853 C CA . LYS A 1 230 ? -14.310 -10.507 18.564 1.00 97.69 230 LYS A CA 1
ATOM 1854 C C . LYS A 1 230 ? -14.920 -9.175 19.020 1.00 97.69 230 LYS A C 1
ATOM 1856 O O . LYS A 1 230 ? -14.172 -8.306 19.478 1.00 97.69 230 LYS A O 1
ATOM 1861 N N . PRO A 1 231 ? -16.257 -9.016 18.948 1.00 98.00 231 PRO A N 1
ATOM 1862 C CA . PRO A 1 231 ? -16.945 -7.743 19.192 1.00 98.00 231 PRO A CA 1
ATOM 1863 C C . PRO A 1 231 ? -16.564 -7.060 20.501 1.00 98.00 231 PRO A C 1
ATOM 1865 O O . PRO A 1 231 ? -16.081 -5.933 20.488 1.00 98.00 231 PRO A O 1
ATOM 1868 N N . LYS A 1 232 ? -16.646 -7.778 21.630 1.00 98.00 232 LYS A N 1
ATOM 1869 C CA . LYS A 1 232 ? -16.320 -7.227 22.959 1.00 98.00 232 LYS A CA 1
ATOM 1870 C C . LYS A 1 232 ? -14.897 -6.657 23.025 1.00 98.00 232 LYS A C 1
ATOM 1872 O O . LYS A 1 232 ? -14.685 -5.554 23.519 1.00 98.00 232 LYS A O 1
ATOM 1877 N N . ARG A 1 233 ? -13.917 -7.393 22.484 1.00 97.12 233 ARG A N 1
ATOM 1878 C CA . ARG A 1 233 ? -12.513 -6.954 22.440 1.00 97.12 233 ARG A CA 1
ATOM 1879 C C . ARG A 1 233 ? -12.336 -5.747 21.519 1.00 97.12 233 ARG A C 1
ATOM 1881 O O . ARG A 1 233 ? -11.580 -4.842 21.856 1.00 97.12 233 ARG A O 1
ATOM 1888 N N . ARG A 1 234 ? -13.004 -5.744 20.363 1.00 97.38 234 ARG A N 1
ATOM 1889 C CA . ARG A 1 234 ? -12.934 -4.648 19.391 1.00 97.38 234 ARG A CA 1
ATOM 1890 C C . ARG A 1 234 ? -13.544 -3.361 19.946 1.00 97.38 234 ARG A C 1
ATOM 1892 O O . ARG A 1 234 ? -12.927 -2.312 19.805 1.00 97.38 234 ARG A O 1
ATOM 1899 N N . HIS A 1 235 ? -14.677 -3.459 20.636 1.00 97.75 235 HIS A N 1
ATOM 1900 C CA . HIS A 1 235 ? -15.304 -2.332 21.320 1.00 97.75 235 HIS A CA 1
ATOM 1901 C C . HIS A 1 235 ? -14.374 -1.730 22.377 1.00 97.75 235 HIS A C 1
ATOM 1903 O O . HIS A 1 235 ? -14.065 -0.543 22.336 1.00 97.75 235 HIS A O 1
ATOM 1909 N N . ALA A 1 236 ? -13.826 -2.568 23.266 1.00 97.12 236 ALA A N 1
ATOM 1910 C CA . ALA A 1 236 ? -12.862 -2.124 24.272 1.00 97.12 236 ALA A CA 1
ATOM 1911 C C . ALA A 1 236 ? -11.633 -1.451 23.635 1.00 97.12 236 ALA A C 1
ATOM 1913 O O . ALA A 1 236 ? -11.152 -0.435 24.131 1.00 97.12 236 ALA A O 1
ATOM 1914 N N . GLN A 1 237 ? -11.149 -1.978 22.504 1.00 96.06 237 GLN A N 1
ATOM 1915 C CA . GLN A 1 237 ? -10.062 -1.359 21.750 1.00 96.06 237 GLN A CA 1
ATOM 1916 C C . GLN A 1 237 ? -10.435 0.040 21.237 1.00 96.06 237 GLN A C 1
ATOM 1918 O O . GLN A 1 237 ? -9.601 0.934 21.327 1.00 96.06 237 GLN A O 1
ATOM 1923 N N . HIS A 1 238 ? -11.653 0.258 20.734 1.00 95.81 238 HIS A N 1
ATOM 1924 C CA . HIS A 1 238 ? -12.090 1.588 20.297 1.00 95.81 238 HIS A CA 1
ATOM 1925 C C . HIS A 1 238 ? -12.108 2.609 21.432 1.00 95.81 238 HIS A C 1
ATOM 1927 O O . HIS A 1 238 ? -11.623 3.723 21.242 1.00 95.81 238 HIS A O 1
ATOM 1933 N N . LEU A 1 239 ? -12.583 2.214 22.615 1.00 95.94 239 LEU A N 1
ATOM 1934 C CA . LEU A 1 239 ? -12.573 3.073 23.802 1.00 95.94 239 LEU A CA 1
ATOM 1935 C C . LEU A 1 239 ? -11.136 3.437 24.224 1.00 95.94 239 LEU A C 1
ATOM 1937 O O . LEU A 1 239 ? -10.839 4.599 24.489 1.00 95.94 239 LEU A O 1
ATOM 1941 N N . LEU A 1 240 ? -10.216 2.464 24.216 1.00 92.50 240 LEU A N 1
ATOM 1942 C CA . LEU A 1 240 ? -8.799 2.691 24.542 1.00 92.50 240 LEU A CA 1
ATOM 1943 C C . LEU A 1 240 ? -8.070 3.559 23.501 1.00 92.50 240 LEU A C 1
ATOM 1945 O O . LEU A 1 240 ? -7.209 4.369 23.853 1.00 92.50 240 LEU A O 1
ATOM 1949 N N . GLU A 1 241 ? -8.379 3.372 22.215 1.00 89.00 241 GLU A N 1
ATOM 1950 C CA . GLU A 1 241 ? -7.825 4.177 21.122 1.00 89.00 241 GLU A CA 1
ATOM 1951 C C . GLU A 1 241 ? -8.256 5.640 21.243 1.00 89.00 241 GLU A C 1
ATOM 1953 O O . GLU A 1 241 ? -7.414 6.522 21.084 1.00 89.00 241 GLU A O 1
ATOM 1958 N N . ALA A 1 242 ? -9.524 5.894 21.577 1.00 90.44 242 ALA A N 1
ATOM 1959 C CA . ALA A 1 242 ? -10.048 7.240 21.795 1.00 90.44 242 ALA A CA 1
ATOM 1960 C C . ALA A 1 242 ? -9.374 7.941 22.983 1.00 90.44 242 ALA A C 1
ATOM 1962 O O . ALA A 1 242 ? -8.938 9.078 22.851 1.00 90.44 242 ALA A O 1
ATOM 1963 N N . ALA A 1 243 ? -9.160 7.231 24.096 1.00 87.62 243 ALA A N 1
ATOM 1964 C CA . ALA A 1 243 ? -8.444 7.765 25.259 1.00 87.62 243 ALA A CA 1
ATOM 1965 C C . ALA A 1 243 ? -6.968 8.120 24.976 1.00 87.62 243 ALA A C 1
ATOM 1967 O O . ALA A 1 243 ? -6.332 8.823 25.755 1.00 87.62 243 ALA A O 1
ATOM 1968 N N . SER A 1 244 ? -6.399 7.613 23.876 1.00 81.69 244 SER A N 1
ATOM 1969 C CA . SER A 1 244 ? -5.016 7.893 23.474 1.00 81.69 244 SER A CA 1
ATOM 1970 C C . SER A 1 244 ? -4.878 9.095 22.534 1.00 81.69 244 SER A C 1
ATOM 1972 O O . SER A 1 244 ? -3.749 9.416 22.154 1.00 81.69 244 SER A O 1
ATOM 1974 N N . VAL A 1 245 ? -5.982 9.706 22.091 1.00 81.94 245 VAL A N 1
ATOM 1975 C CA . VAL A 1 245 ? -5.941 10.859 21.188 1.00 81.94 245 VAL A CA 1
ATOM 1976 C C . VAL A 1 245 ? -5.514 12.085 21.989 1.00 81.94 245 VAL A C 1
ATOM 1978 O O . VAL A 1 245 ? -6.267 12.642 22.777 1.00 81.94 245 VAL A O 1
ATOM 1981 N N . THR A 1 246 ? -4.263 12.498 21.807 1.00 74.25 246 THR A N 1
ATOM 1982 C CA . THR A 1 246 ? -3.783 13.790 22.296 1.00 74.25 246 THR A CA 1
ATOM 1983 C C . THR A 1 246 ? -4.272 14.867 21.338 1.00 74.25 246 THR A C 1
ATOM 198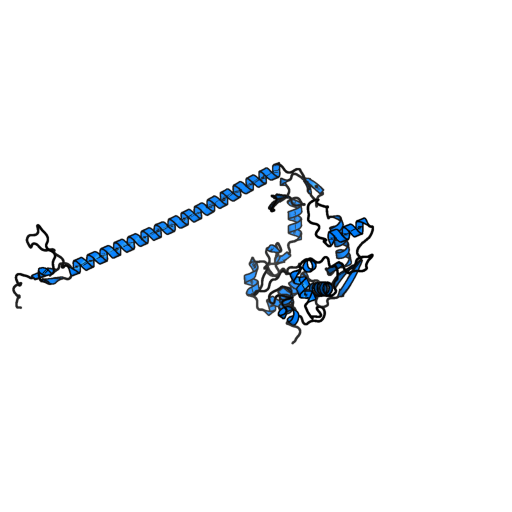5 O O . THR A 1 246 ? -3.947 14.796 20.150 1.00 74.25 246 THR A O 1
ATOM 1988 N N . ASN A 1 247 ? -5.020 15.852 21.840 1.00 62.00 247 ASN A N 1
ATOM 1989 C CA . ASN A 1 247 ? -5.448 17.031 21.085 1.00 62.00 247 ASN A CA 1
ATOM 1990 C C . ASN A 1 247 ? -4.214 17.844 20.660 1.00 62.00 247 ASN A C 1
ATOM 1992 O O . ASN A 1 247 ? -3.775 18.750 21.363 1.00 62.00 247 ASN A O 1
ATOM 1996 N N . GLY A 1 248 ? -3.600 17.473 19.536 1.00 63.31 248 GLY A N 1
ATOM 1997 C CA . GLY A 1 248 ? -2.596 18.305 18.886 1.00 63.31 248 GLY A CA 1
ATOM 1998 C C . GLY A 1 248 ? -3.290 19.553 18.354 1.00 63.31 248 GLY A C 1
ATOM 1999 O O . GLY A 1 248 ? -4.232 19.426 17.575 1.00 63.31 248 GLY A O 1
ATOM 2000 N N . ALA A 1 249 ? -2.840 20.730 18.790 1.00 56.12 249 ALA A N 1
ATOM 2001 C CA . ALA A 1 249 ? -3.514 22.015 18.584 1.00 56.12 249 ALA A CA 1
ATOM 2002 C C . ALA A 1 249 ? -3.751 22.412 17.108 1.00 56.12 249 ALA A C 1
ATOM 2004 O O . ALA A 1 249 ? -4.598 23.258 16.852 1.00 56.12 249 ALA A O 1
ATOM 2005 N N . ASP A 1 250 ? -3.085 21.766 16.143 1.00 53.06 250 ASP A N 1
ATOM 2006 C CA . ASP A 1 250 ? -3.063 22.207 14.738 1.00 53.06 250 ASP A CA 1
ATOM 2007 C C . ASP A 1 250 ? -3.700 21.238 13.725 1.00 53.06 250 ASP A C 1
ATOM 2009 O O . ASP A 1 250 ? -3.659 21.473 12.515 1.00 53.06 250 ASP A O 1
ATOM 2013 N N . SER A 1 251 ? -4.306 20.129 14.160 1.00 55.91 251 SER A N 1
ATOM 2014 C CA . SER A 1 251 ? -4.951 19.218 13.206 1.00 55.91 251 SER A CA 1
ATOM 2015 C C . SER A 1 251 ? -6.358 19.713 12.879 1.00 55.91 251 SER A C 1
ATOM 2017 O O . SER A 1 251 ? -7.247 19.615 13.722 1.00 55.91 251 SER A O 1
ATOM 2019 N N . LYS A 1 252 ? -6.569 20.191 11.639 1.00 59.78 252 LYS A N 1
ATOM 2020 C CA . LYS A 1 252 ? -7.892 20.442 11.028 1.00 59.78 252 LYS A CA 1
ATOM 2021 C C . LYS A 1 252 ? -8.890 19.417 11.568 1.00 59.78 252 LYS A C 1
ATOM 2023 O O . LYS A 1 252 ? -8.631 18.220 11.432 1.00 59.78 252 LYS A O 1
ATOM 2028 N N . VAL A 1 253 ? -9.964 19.893 12.208 1.00 58.53 253 VAL A N 1
ATOM 2029 C CA . VAL A 1 253 ? -10.968 19.088 12.926 1.00 58.53 253 VAL A CA 1
ATOM 2030 C C . VAL A 1 253 ? -11.628 18.108 11.956 1.00 58.53 253 VAL A C 1
ATOM 2032 O O . VAL A 1 253 ? -12.684 18.357 11.387 1.00 58.53 253 VAL A O 1
ATOM 2035 N N . CYS A 1 254 ? -10.967 16.988 11.696 1.00 63.53 254 CYS A N 1
ATOM 2036 C CA . CYS A 1 254 ? -11.580 15.854 11.046 1.00 63.53 254 CYS A CA 1
ATOM 2037 C C . CYS A 1 254 ? -12.322 15.128 12.160 1.00 63.53 254 CYS A C 1
ATOM 2039 O O . CYS A 1 254 ? -11.693 14.590 13.074 1.00 63.53 254 CYS A O 1
ATOM 2041 N N . HIS A 1 255 ? -13.655 15.165 12.124 1.00 82.44 255 HIS A N 1
ATOM 2042 C CA . HIS A 1 255 ? -14.486 14.385 13.033 1.00 82.44 255 HIS A CA 1
ATOM 2043 C C . HIS A 1 255 ? -14.277 12.898 12.736 1.00 82.44 255 HIS A C 1
ATOM 2045 O O . HIS A 1 255 ? -14.967 12.287 11.928 1.00 82.44 255 HIS A O 1
ATOM 2051 N N . THR A 1 256 ? -13.266 12.319 13.373 1.00 91.38 256 THR A N 1
ATOM 2052 C CA . THR A 1 256 ? -12.969 10.893 13.309 1.00 91.38 256 THR A CA 1
ATOM 2053 C C . THR A 1 256 ? -13.797 10.135 14.341 1.00 91.38 256 THR A C 1
ATOM 2055 O O . THR A 1 256 ? -14.262 10.693 15.341 1.00 91.38 256 THR A O 1
ATOM 2058 N N . ARG A 1 257 ? -13.902 8.815 14.160 1.00 95.06 257 ARG A N 1
ATOM 2059 C CA . ARG A 1 257 ? -14.449 7.910 15.180 1.00 95.06 257 ARG A CA 1
ATOM 2060 C C . ARG A 1 257 ? -13.807 8.136 16.553 1.00 95.06 257 ARG A C 1
ATOM 2062 O O . ARG A 1 257 ? -14.519 8.208 17.545 1.00 95.06 257 ARG A O 1
ATOM 2069 N N . SER A 1 258 ? -12.480 8.255 16.625 1.00 93.25 258 SER A N 1
ATOM 2070 C CA . SER A 1 258 ? -11.780 8.397 17.908 1.00 93.25 258 SER A CA 1
ATOM 2071 C C . SER A 1 258 ? -12.092 9.728 18.599 1.00 93.25 258 SER A C 1
ATOM 2073 O O . SER A 1 258 ? -12.344 9.718 19.799 1.00 93.25 258 SER A O 1
ATOM 2075 N N . SER A 1 259 ? -12.158 10.840 17.855 1.00 91.69 259 SER A N 1
ATOM 2076 C CA . SER A 1 259 ? -12.550 12.140 18.422 1.00 91.69 259 SER A CA 1
ATOM 2077 C C . SER A 1 259 ? -14.004 12.151 18.900 1.00 91.69 259 SER A C 1
ATOM 2079 O O . SER A 1 259 ? -14.289 12.704 19.950 1.00 91.69 259 SER A O 1
ATOM 2081 N N . TRP A 1 260 ? -14.930 11.500 18.185 1.00 95.31 260 TRP A N 1
ATOM 2082 C CA . TRP A 1 260 ? -16.327 11.388 18.636 1.00 95.31 260 TRP A CA 1
ATOM 2083 C C . TRP A 1 260 ? -16.468 10.547 19.912 1.00 95.31 260 TRP A C 1
ATOM 2085 O O . TRP A 1 260 ? -17.194 10.915 20.830 1.00 95.31 260 TRP A O 1
ATOM 2095 N N . ILE A 1 261 ? -15.742 9.432 20.018 1.00 96.31 261 ILE A N 1
ATOM 2096 C CA . ILE A 1 261 ? -15.754 8.626 21.248 1.00 96.31 261 ILE A CA 1
ATOM 2097 C C . ILE A 1 261 ? -15.168 9.421 22.424 1.00 96.31 261 ILE A C 1
ATOM 2099 O O . ILE A 1 261 ? -15.659 9.299 23.543 1.00 96.31 261 ILE A O 1
ATOM 2103 N N . GLN A 1 262 ? -14.155 10.254 22.181 1.00 93.69 262 GLN A N 1
ATOM 2104 C CA . GLN A 1 262 ? -13.596 11.140 23.200 1.00 93.69 262 GLN A CA 1
ATOM 2105 C C . GLN A 1 262 ? -14.617 12.183 23.682 1.00 93.69 262 GLN A C 1
ATOM 2107 O O . GLN A 1 262 ? -14.791 12.322 24.889 1.00 93.69 262 GLN A O 1
ATOM 2112 N N . THR A 1 263 ? -15.360 12.838 22.781 1.00 94.00 263 THR A N 1
ATOM 2113 C CA . THR A 1 263 ? -16.401 13.807 23.182 1.00 94.00 263 THR A CA 1
ATOM 2114 C C . THR A 1 263 ? -17.585 13.152 23.898 1.00 94.00 263 THR A C 1
ATOM 2116 O O . THR A 1 263 ? -18.254 13.792 24.708 1.00 94.00 263 THR A O 1
ATOM 2119 N N . LEU A 1 264 ? -17.875 11.873 23.633 1.00 96.19 264 LEU A N 1
ATOM 2120 C CA . LEU A 1 264 ? -18.795 11.091 24.466 1.00 96.19 264 LEU A CA 1
ATOM 2121 C C . LEU A 1 264 ? -18.213 10.873 25.870 1.00 96.19 264 LEU A C 1
ATOM 2123 O O . LEU A 1 264 ? -18.899 11.135 26.855 1.00 96.19 264 LEU A O 1
ATOM 2127 N N . ALA A 1 265 ? -16.949 10.456 25.968 1.00 95.62 265 ALA A N 1
ATOM 2128 C CA . ALA A 1 265 ? -16.296 10.180 27.246 1.00 95.62 265 ALA A CA 1
ATOM 2129 C C . ALA A 1 265 ? -16.202 11.421 28.153 1.00 95.62 265 ALA A C 1
ATOM 2131 O O . ALA A 1 265 ? -16.426 11.307 29.356 1.00 95.62 265 ALA A O 1
ATOM 2132 N N . GLU A 1 266 ? -15.949 12.605 27.587 1.00 94.06 266 GLU A N 1
ATOM 2133 C CA . GLU A 1 266 ? -15.957 13.895 28.304 1.00 94.06 266 GLU A CA 1
ATOM 2134 C C . GLU A 1 266 ? -17.317 14.211 28.946 1.00 94.06 266 GLU A C 1
ATOM 2136 O O . GLU A 1 266 ? -17.383 14.879 29.975 1.00 94.06 266 GLU A O 1
ATOM 2141 N N . ARG A 1 267 ? -18.402 13.677 28.376 1.00 97.19 267 ARG A N 1
ATOM 2142 C CA . ARG A 1 267 ? -19.773 13.787 28.894 1.00 97.19 267 ARG A CA 1
ATOM 2143 C C . ARG A 1 267 ? -20.168 12.616 29.802 1.00 97.19 267 ARG A C 1
ATOM 2145 O O . ARG A 1 267 ? -21.327 12.501 30.184 1.00 97.19 267 ARG A O 1
ATOM 2152 N N . GLY A 1 268 ? -19.233 11.720 30.129 1.00 96.81 268 GLY A N 1
ATOM 2153 C CA . GLY A 1 268 ? -19.510 10.501 30.895 1.00 96.81 268 GLY A CA 1
ATOM 2154 C C . GLY A 1 268 ? -20.274 9.428 30.108 1.00 96.81 268 GLY A C 1
ATOM 2155 O O . GLY A 1 268 ? -20.815 8.494 30.698 1.00 96.81 268 GLY A O 1
ATOM 2156 N N . LEU A 1 269 ? -20.320 9.544 28.779 1.00 97.88 269 LEU A N 1
ATOM 2157 C CA . LEU A 1 269 ? -21.025 8.635 27.881 1.00 97.88 269 LEU A CA 1
ATOM 2158 C C . LEU A 1 269 ? -20.054 7.699 27.154 1.00 97.88 269 LEU A C 1
ATOM 2160 O O . LEU A 1 269 ? -18.851 7.939 27.059 1.00 97.88 269 LEU A O 1
ATOM 2164 N N . LYS A 1 270 ? -20.591 6.611 26.598 1.00 98.00 270 LYS A N 1
ATOM 2165 C CA . LYS A 1 270 ? -19.852 5.687 25.730 1.00 98.00 270 LYS A CA 1
ATOM 2166 C C . LYS A 1 270 ? -20.743 5.214 24.584 1.00 98.00 270 LYS A C 1
ATOM 2168 O O . LYS A 1 270 ? -21.943 5.047 24.805 1.00 98.00 270 LYS A O 1
ATOM 2173 N N . PRO A 1 271 ? -20.184 4.965 23.389 1.00 98.25 271 PRO A N 1
ATOM 2174 C CA . PRO A 1 271 ? -20.955 4.376 22.305 1.00 98.25 271 PRO A CA 1
ATOM 2175 C C . PRO A 1 271 ? -21.463 2.981 22.683 1.00 98.25 271 PRO A C 1
ATOM 2177 O O . PRO A 1 271 ? -20.840 2.263 23.471 1.00 98.25 271 PRO A O 1
ATOM 2180 N N . CYS A 1 272 ? -22.579 2.583 22.082 1.00 98.25 272 CYS A N 1
ATOM 2181 C CA . CYS A 1 272 ? -23.112 1.231 22.178 1.00 98.25 272 CYS A CA 1
ATOM 2182 C C . CYS A 1 272 ? -22.743 0.436 20.921 1.00 98.25 272 CYS A C 1
ATOM 2184 O O . CYS A 1 272 ? -23.194 0.770 19.826 1.00 98.25 272 CYS A O 1
ATOM 2186 N N . MET A 1 273 ? -21.993 -0.660 21.066 1.00 98.50 273 MET A N 1
ATOM 2187 C CA . MET A 1 273 ? -21.755 -1.572 19.945 1.00 98.50 273 MET A CA 1
ATOM 2188 C C . MET A 1 273 ? -22.969 -2.481 19.718 1.00 98.50 273 MET A C 1
ATOM 2190 O O . MET A 1 273 ? -23.369 -3.233 20.609 1.00 98.50 273 MET A O 1
ATOM 2194 N N . ARG A 1 274 ? -23.509 -2.475 18.497 1.00 98.44 274 ARG A N 1
ATOM 2195 C CA . ARG A 1 274 ? -24.602 -3.348 18.051 1.00 98.44 274 ARG A CA 1
ATOM 2196 C C . ARG A 1 274 ? -24.127 -4.248 16.918 1.00 98.44 274 ARG A C 1
ATOM 2198 O O . ARG A 1 274 ? -23.574 -3.759 15.940 1.00 98.44 274 ARG A O 1
ATOM 2205 N N . ILE A 1 275 ? -24.363 -5.554 17.017 1.00 98.56 275 ILE A N 1
ATOM 2206 C CA . ILE A 1 275 ? -24.153 -6.462 15.881 1.00 98.56 275 ILE A CA 1
ATOM 2207 C C . ILE A 1 275 ? -25.319 -6.301 14.915 1.00 98.56 275 ILE A C 1
ATOM 2209 O O . ILE A 1 275 ? -26.468 -6.428 15.325 1.00 98.56 275 ILE A O 1
ATOM 2213 N N . ILE A 1 276 ? -25.016 -6.006 13.651 1.00 98.38 276 ILE A N 1
ATOM 2214 C CA . ILE A 1 276 ? -26.032 -5.783 12.614 1.00 98.38 276 ILE A CA 1
ATOM 2215 C C . ILE A 1 276 ? -26.107 -6.936 11.610 1.00 98.38 276 ILE A C 1
ATOM 2217 O O . ILE A 1 276 ? -27.143 -7.116 10.979 1.00 98.38 276 ILE A O 1
ATOM 2221 N N . ARG A 1 277 ? -25.041 -7.739 11.477 1.00 98.12 277 ARG A N 1
ATOM 2222 C CA . ARG A 1 277 ? -25.038 -8.939 10.628 1.00 98.12 277 ARG A CA 1
ATOM 2223 C C . ARG A 1 277 ? -24.003 -9.960 11.085 1.00 98.12 277 ARG A C 1
ATOM 2225 O O . ARG A 1 277 ? -22.841 -9.607 11.269 1.00 98.12 277 ARG A O 1
ATOM 2232 N N . SER A 1 278 ? -24.398 -11.227 11.160 1.00 98.00 278 SER A N 1
ATOM 2233 C CA . SER A 1 278 ? -23.459 -12.355 11.150 1.00 98.00 278 SER A CA 1
ATOM 2234 C C . SER A 1 278 ? -23.131 -12.738 9.711 1.00 98.00 278 SER A C 1
ATOM 2236 O O . SER A 1 278 ? -24.031 -12.804 8.874 1.00 98.00 278 SER A O 1
ATOM 2238 N N . VAL A 1 279 ? -21.854 -12.962 9.407 1.00 97.00 279 VAL A N 1
ATOM 2239 C CA . VAL A 1 279 ? -21.408 -13.328 8.058 1.00 97.00 279 VAL A CA 1
ATOM 2240 C C . VAL A 1 279 ? -21.029 -14.803 8.047 1.00 97.00 279 VAL A C 1
ATOM 2242 O O . VAL A 1 279 ? -20.083 -15.203 8.718 1.00 97.00 279 VAL A O 1
ATOM 2245 N N . GLU A 1 280 ? -21.780 -15.595 7.286 1.00 95.19 280 GLU A N 1
ATOM 2246 C CA . GLU A 1 280 ? -21.591 -17.044 7.169 1.00 95.19 280 GLU A CA 1
ATOM 2247 C C . GLU A 1 280 ? -20.243 -17.390 6.524 1.00 95.19 280 GLU A C 1
ATOM 2249 O O . GLU A 1 280 ? -19.411 -18.074 7.118 1.00 95.19 280 GLU A O 1
ATOM 2254 N N . VAL A 1 281 ? -19.977 -16.820 5.347 1.00 94.56 281 VAL A N 1
ATOM 2255 C CA . VAL A 1 281 ? -18.692 -16.954 4.657 1.00 94.56 281 VAL A CA 1
ATOM 2256 C C . VAL A 1 281 ? -17.751 -15.851 5.133 1.00 94.56 281 VAL A C 1
ATOM 2258 O O . VAL A 1 281 ? -17.742 -14.745 4.589 1.00 94.56 281 VAL A O 1
ATOM 2261 N N . SER A 1 282 ? -16.966 -16.141 6.176 1.00 94.88 282 SER A N 1
ATOM 2262 C CA . SER A 1 282 ? -16.125 -15.152 6.867 1.00 94.88 282 SER A CA 1
ATOM 2263 C C . SER A 1 282 ? -15.346 -14.200 5.950 1.00 94.88 282 SER A C 1
ATOM 2265 O O . SER A 1 282 ? -15.382 -13.003 6.227 1.00 94.88 282 SER A O 1
ATOM 2267 N N . PRO A 1 283 ? -14.670 -14.631 4.864 1.00 95.38 283 PRO A N 1
ATOM 2268 C CA . PRO A 1 283 ? -13.955 -13.704 3.981 1.00 95.38 283 PRO A CA 1
ATOM 2269 C C . PRO A 1 283 ? -14.823 -12.590 3.377 1.00 95.38 283 PRO A C 1
ATOM 2271 O O . PRO A 1 283 ? -14.341 -11.474 3.177 1.00 95.38 283 PRO A O 1
ATOM 2274 N N . TYR A 1 284 ? -16.119 -12.828 3.164 1.00 96.56 284 TYR A N 1
ATOM 2275 C CA . TYR A 1 284 ? -17.040 -11.841 2.586 1.00 96.56 284 TYR A CA 1
ATOM 2276 C C . TYR A 1 284 ? -17.441 -10.735 3.545 1.00 96.56 284 TYR A C 1
ATOM 2278 O O . TYR A 1 284 ? -18.087 -9.769 3.142 1.00 96.56 284 TYR A O 1
ATOM 2286 N N . VAL A 1 285 ? -16.992 -10.803 4.798 1.00 97.44 285 VAL A N 1
ATOM 2287 C CA . VAL A 1 285 ? -17.137 -9.707 5.752 1.00 97.44 285 VAL A CA 1
ATOM 2288 C C . VAL A 1 285 ? -16.593 -8.387 5.194 1.00 97.44 285 VAL A C 1
ATOM 2290 O O . VAL A 1 285 ? -17.118 -7.325 5.515 1.00 97.44 285 VAL A O 1
ATOM 2293 N N . ALA A 1 286 ? -15.570 -8.442 4.332 1.00 96.44 286 ALA A N 1
ATOM 2294 C CA . ALA A 1 286 ? -14.985 -7.246 3.744 1.00 96.44 286 ALA A CA 1
ATOM 2295 C C . ALA A 1 286 ? -15.894 -6.563 2.716 1.00 96.44 286 ALA A C 1
ATOM 2297 O O . ALA A 1 286 ? -15.955 -5.337 2.667 1.00 96.44 286 ALA A O 1
ATOM 2298 N N . GLU A 1 287 ? -16.620 -7.354 1.927 1.00 96.81 287 GLU A N 1
ATOM 2299 C CA . GLU A 1 287 ? -17.659 -6.856 1.029 1.00 96.81 287 GLU A CA 1
ATOM 2300 C C . GLU A 1 287 ? -18.849 -6.318 1.836 1.00 96.81 287 GLU A C 1
ATOM 2302 O O . GLU A 1 287 ? -19.312 -5.203 1.597 1.00 96.81 287 GLU A O 1
ATOM 2307 N N . TRP A 1 288 ? -19.315 -7.084 2.828 1.00 98.12 288 TRP A N 1
ATOM 2308 C CA . TRP A 1 288 ? -20.480 -6.723 3.637 1.00 98.12 288 TRP A CA 1
ATOM 2309 C C . TRP A 1 288 ? -20.281 -5.446 4.451 1.00 98.12 288 TRP A C 1
ATOM 2311 O O . TRP A 1 288 ? -21.190 -4.622 4.490 1.00 98.12 288 TRP A O 1
ATOM 2321 N N . GLU A 1 289 ? -19.112 -5.239 5.061 1.00 98.12 289 GLU A N 1
ATOM 2322 C CA . GLU A 1 289 ? -18.800 -3.983 5.759 1.00 98.12 289 GLU A CA 1
ATOM 2323 C C . GLU A 1 289 ? -19.011 -2.784 4.832 1.00 98.12 289 GLU A C 1
ATOM 2325 O O . GLU A 1 289 ? -19.691 -1.826 5.194 1.00 98.12 289 GLU A O 1
ATOM 2330 N N . GLN A 1 290 ? -18.511 -2.880 3.600 1.00 98.00 290 GLN A N 1
ATOM 2331 C CA . GLN A 1 290 ? -18.646 -1.809 2.628 1.00 98.00 290 GLN A CA 1
ATOM 2332 C C . GLN A 1 290 ? -20.093 -1.581 2.189 1.00 98.00 290 GLN A C 1
ATOM 2334 O O . GLN A 1 290 ? -20.518 -0.429 2.084 1.00 98.00 290 GLN A O 1
ATOM 2339 N N . ARG A 1 291 ? -20.862 -2.657 1.976 1.00 98.38 291 ARG A N 1
ATOM 2340 C CA . ARG A 1 291 ? -22.296 -2.568 1.666 1.00 98.38 291 ARG A CA 1
ATOM 2341 C C . ARG A 1 291 ? -23.061 -1.828 2.760 1.00 98.38 291 ARG A C 1
ATOM 2343 O O . ARG A 1 291 ? -23.855 -0.953 2.439 1.00 98.38 291 ARG A O 1
ATOM 2350 N N . TYR A 1 292 ? -22.792 -2.114 4.037 1.00 98.56 292 TYR A N 1
ATOM 2351 C CA . TYR A 1 292 ? -23.432 -1.403 5.150 1.00 98.56 292 TYR A CA 1
ATOM 2352 C C . TYR A 1 292 ? -22.986 0.056 5.269 1.00 98.56 292 TYR A C 1
ATOM 2354 O O . TYR A 1 292 ? -23.809 0.905 5.606 1.00 98.56 292 TYR A O 1
ATOM 2362 N N . ILE A 1 293 ? -21.721 0.371 4.972 1.00 98.44 293 ILE A N 1
ATOM 2363 C CA . ILE A 1 293 ? -21.253 1.763 4.911 1.00 98.44 293 ILE A CA 1
ATOM 2364 C C . ILE A 1 293 ? -22.009 2.524 3.812 1.00 98.44 293 ILE A C 1
ATOM 2366 O O . ILE A 1 293 ? -22.533 3.606 4.066 1.00 98.44 293 ILE A O 1
ATOM 2370 N N . TRP A 1 294 ? -22.117 1.958 2.606 1.00 98.50 294 TRP A N 1
ATOM 2371 C CA . TRP A 1 294 ? -22.850 2.586 1.503 1.00 98.50 294 TRP A CA 1
ATOM 2372 C C . TRP A 1 294 ? -24.343 2.699 1.778 1.00 98.50 294 TRP A C 1
ATOM 2374 O O . TRP A 1 294 ? -24.912 3.763 1.557 1.00 98.50 294 TRP A O 1
ATOM 2384 N N . TYR A 1 295 ? -24.957 1.650 2.323 1.00 98.50 295 TYR A N 1
ATOM 2385 C CA . TYR A 1 295 ? -26.340 1.695 2.779 1.00 98.50 295 TYR A CA 1
ATOM 2386 C C . TYR A 1 295 ? -26.541 2.828 3.791 1.00 98.50 295 TYR A C 1
ATOM 2388 O O . TYR A 1 295 ? -27.430 3.651 3.611 1.00 98.50 295 TYR A O 1
ATOM 2396 N N . GLY A 1 296 ? -25.671 2.958 4.795 1.00 98.38 296 GLY A N 1
ATOM 2397 C CA . GLY A 1 296 ? -25.760 4.048 5.765 1.00 98.38 296 GLY A CA 1
ATOM 2398 C C . GLY A 1 296 ? -25.647 5.438 5.137 1.00 98.38 296 GLY A C 1
ATOM 2399 O O . GLY A 1 296 ? -26.439 6.319 5.459 1.00 98.38 296 GLY A O 1
ATOM 2400 N N . ILE A 1 297 ? -24.729 5.626 4.183 1.00 98.50 297 ILE A N 1
ATOM 2401 C CA . ILE A 1 297 ? -24.615 6.876 3.411 1.00 98.50 297 ILE A CA 1
ATOM 2402 C C . ILE A 1 297 ? -25.903 7.155 2.616 1.00 98.50 297 ILE A C 1
ATOM 2404 O O . ILE A 1 297 ? -26.378 8.293 2.597 1.00 98.50 297 ILE A O 1
ATOM 2408 N N . GLN A 1 298 ? -26.478 6.130 1.980 1.00 98.38 298 GLN A N 1
ATOM 2409 C CA . GLN A 1 298 ? -27.722 6.228 1.213 1.00 98.38 298 GLN A CA 1
ATOM 2410 C C . GLN A 1 298 ? -28.912 6.607 2.106 1.00 98.38 298 GLN A C 1
ATOM 2412 O O . GLN A 1 298 ? -29.718 7.446 1.717 1.00 98.38 298 GLN A O 1
ATOM 2417 N N . GLN A 1 299 ? -28.979 6.058 3.323 1.00 98.00 299 GLN A N 1
ATOM 2418 C CA . GLN A 1 299 ? -29.996 6.386 4.331 1.00 98.00 299 GLN A CA 1
ATOM 2419 C C . GLN A 1 299 ? -29.742 7.726 5.049 1.00 98.00 299 GLN A C 1
ATOM 2421 O O . GLN A 1 299 ? -30.510 8.109 5.928 1.00 98.00 299 GLN A O 1
ATOM 2426 N N . GLY A 1 300 ? -28.662 8.442 4.716 1.00 97.94 300 GLY A N 1
ATOM 2427 C CA . GLY A 1 300 ? -28.335 9.729 5.330 1.00 97.94 300 GLY A CA 1
ATOM 2428 C C . GLY A 1 300 ? -27.765 9.638 6.749 1.00 97.94 300 GLY A C 1
ATOM 2429 O O . GLY A 1 300 ? -27.811 10.626 7.476 1.00 97.94 300 GLY A O 1
ATOM 2430 N N . TRP A 1 301 ? -27.217 8.490 7.160 1.00 98.00 301 TRP A N 1
ATOM 2431 C CA . TRP A 1 301 ? -26.543 8.359 8.454 1.00 98.00 301 TRP A CA 1
ATOM 2432 C C . TRP A 1 301 ? -25.304 9.256 8.522 1.00 98.00 301 TRP A C 1
ATOM 2434 O O . TRP A 1 301 ? -24.530 9.353 7.566 1.00 98.00 301 TRP A O 1
ATOM 2444 N N . ASN A 1 302 ? -25.062 9.853 9.690 1.00 96.94 302 ASN A N 1
ATOM 2445 C CA . ASN A 1 302 ? -23.883 10.678 9.947 1.00 96.94 302 ASN A CA 1
ATOM 2446 C C . ASN A 1 302 ? -22.653 9.811 10.289 1.00 96.94 302 ASN A C 1
ATOM 2448 O O . ASN A 1 302 ? -22.149 9.808 11.418 1.00 96.94 302 ASN A O 1
ATOM 2452 N N . LEU A 1 303 ? -22.222 9.002 9.316 1.00 97.81 303 LEU A N 1
ATOM 2453 C CA . LEU A 1 303 ? -21.130 8.045 9.471 1.00 97.81 303 LEU A CA 1
ATOM 2454 C C . LEU A 1 303 ? -19.758 8.723 9.589 1.00 97.81 303 LEU A C 1
ATOM 2456 O O . LEU A 1 303 ? -19.428 9.657 8.869 1.00 97.81 303 LEU A O 1
ATOM 2460 N N . LEU A 1 304 ? -18.918 8.153 10.450 1.00 96.75 304 LEU A N 1
ATOM 2461 C CA . LEU A 1 304 ? -17.526 8.535 10.711 1.00 96.75 304 LEU A CA 1
ATOM 2462 C C . LEU A 1 304 ? -16.523 7.628 9.973 1.00 96.75 304 LEU A C 1
ATOM 2464 O O . LEU A 1 304 ? -15.316 7.687 10.217 1.00 96.75 304 LEU A O 1
ATOM 2468 N N . ASN A 1 305 ? -17.020 6.733 9.115 1.00 96.56 305 ASN A N 1
ATOM 2469 C CA . ASN A 1 305 ? -16.219 5.957 8.171 1.00 96.56 305 ASN A CA 1
ATOM 2470 C C . ASN A 1 305 ? -15.565 6.904 7.149 1.00 96.56 305 ASN A C 1
ATOM 2472 O O . ASN A 1 305 ? -16.181 7.886 6.738 1.00 96.56 305 ASN A O 1
ATOM 2476 N N . CYS A 1 306 ? -14.326 6.636 6.722 1.00 94.25 306 CYS A N 1
ATOM 2477 C CA . CYS A 1 306 ? -13.606 7.559 5.834 1.00 94.25 306 CYS A CA 1
ATOM 2478 C C . CYS A 1 306 ? -14.275 7.705 4.460 1.00 94.25 306 CYS A C 1
ATOM 2480 O O . CYS A 1 306 ? -14.166 8.753 3.831 1.00 94.25 306 CYS A O 1
ATOM 2482 N N . GLU A 1 307 ? -15.015 6.689 4.018 1.00 94.12 307 GLU A N 1
ATOM 2483 C CA . GLU A 1 307 ? -15.813 6.717 2.797 1.00 94.12 307 GLU A CA 1
ATOM 2484 C C . GLU A 1 307 ? -16.892 7.808 2.837 1.00 94.12 307 GLU A C 1
ATOM 2486 O O . GLU A 1 307 ? -17.189 8.399 1.802 1.00 94.12 307 GLU A O 1
ATOM 2491 N N . ALA A 1 308 ? -17.435 8.118 4.019 1.00 95.75 308 ALA A N 1
ATOM 2492 C CA . ALA A 1 308 ? -18.441 9.163 4.196 1.00 95.75 308 ALA A CA 1
ATOM 2493 C C . ALA A 1 308 ? -17.858 10.582 4.061 1.00 95.75 308 ALA A C 1
ATOM 2495 O O . ALA A 1 308 ? -18.601 11.531 3.832 1.00 95.75 308 ALA A O 1
ATOM 2496 N N . ALA A 1 309 ? -16.531 10.730 4.151 1.00 94.06 309 ALA A N 1
ATOM 2497 C CA . ALA A 1 309 ? -15.836 11.994 3.908 1.00 94.06 309 ALA A CA 1
ATOM 2498 C C . ALA A 1 309 ? -15.506 12.230 2.420 1.00 94.06 309 ALA A C 1
ATOM 2500 O O . ALA A 1 309 ? -15.021 13.300 2.059 1.00 94.06 309 ALA A O 1
ATOM 2501 N N . ASN A 1 310 ? -15.734 11.243 1.544 1.00 95.81 310 ASN A N 1
ATOM 2502 C CA . ASN A 1 310 ? -15.511 11.380 0.107 1.00 95.81 310 ASN A CA 1
ATOM 2503 C C . ASN A 1 310 ? -16.794 11.872 -0.582 1.00 95.81 310 ASN A C 1
ATOM 2505 O O . ASN A 1 310 ? -17.669 11.077 -0.920 1.00 95.81 310 ASN A O 1
ATOM 2509 N N . GLU A 1 311 ? -16.889 13.182 -0.816 1.00 96.62 311 GLU A N 1
ATOM 2510 C CA . GLU A 1 311 ? -18.079 13.840 -1.379 1.00 96.62 311 GLU A CA 1
ATOM 2511 C C . GLU A 1 311 ? -18.537 13.237 -2.717 1.00 96.62 311 GLU A C 1
ATOM 2513 O O . GLU A 1 311 ? -19.731 13.004 -2.917 1.00 96.62 311 GLU A O 1
ATOM 2518 N N . ALA A 1 312 ? -17.599 12.918 -3.614 1.00 97.50 312 ALA A N 1
ATOM 2519 C CA . ALA A 1 312 ? -17.916 12.334 -4.916 1.00 97.50 312 ALA A CA 1
ATOM 2520 C C . ALA A 1 312 ? -18.522 10.928 -4.777 1.00 97.50 312 ALA A C 1
ATOM 2522 O O . ALA A 1 312 ? -19.506 10.596 -5.443 1.00 97.50 312 ALA A O 1
ATOM 2523 N N . LEU A 1 313 ? -17.965 10.105 -3.882 1.00 97.00 313 LEU A N 1
ATOM 2524 C CA . LEU A 1 313 ? -18.514 8.785 -3.576 1.00 97.00 313 LEU A CA 1
ATOM 2525 C C . LEU A 1 313 ? -19.895 8.900 -2.917 1.00 97.00 313 LEU A C 1
ATOM 2527 O O . LEU A 1 313 ? -20.808 8.176 -3.310 1.00 97.00 313 LEU A O 1
ATOM 2531 N N . VAL A 1 314 ? -20.066 9.819 -1.962 1.00 98.00 314 VAL A N 1
ATOM 2532 C CA . VAL A 1 314 ? -21.347 10.068 -1.281 1.00 98.00 314 VAL A CA 1
ATOM 2533 C C . VAL A 1 314 ? -22.433 10.469 -2.277 1.00 98.00 314 VAL A C 1
ATOM 2535 O O . VAL A 1 314 ? -23.512 9.875 -2.267 1.00 98.00 314 VAL A O 1
ATOM 2538 N N . ALA A 1 315 ? -22.153 11.423 -3.169 1.00 98.06 315 ALA A N 1
ATOM 2539 C CA . ALA A 1 315 ? -23.094 11.841 -4.206 1.00 98.06 315 ALA A CA 1
ATOM 2540 C C . ALA A 1 315 ? -23.482 10.666 -5.117 1.00 98.06 315 ALA A C 1
ATOM 2542 O O . ALA A 1 315 ? -24.662 10.447 -5.391 1.00 98.06 315 ALA A O 1
ATOM 2543 N N . ARG A 1 316 ? -22.500 9.852 -5.526 1.00 98.25 316 ARG A N 1
ATOM 2544 C CA . ARG A 1 316 ? -22.739 8.661 -6.350 1.00 98.25 316 ARG A CA 1
ATOM 2545 C C . ARG A 1 316 ? -23.618 7.624 -5.648 1.00 98.25 316 ARG A C 1
ATOM 2547 O O . ARG A 1 316 ? -24.499 7.063 -6.286 1.00 98.25 316 ARG A O 1
ATOM 2554 N N . ILE A 1 317 ? -23.394 7.370 -4.358 1.00 98.38 317 ILE A N 1
ATOM 2555 C CA . ILE A 1 317 ? -24.203 6.437 -3.557 1.00 98.38 317 ILE A CA 1
ATOM 2556 C C . ILE A 1 317 ? -25.645 6.934 -3.434 1.00 98.38 317 ILE A C 1
ATOM 2558 O O . ILE A 1 317 ? -26.571 6.156 -3.635 1.00 98.38 317 ILE A O 1
ATOM 2562 N N . LYS A 1 318 ? -25.846 8.224 -3.135 1.00 97.94 318 LYS A N 1
ATOM 2563 C CA . LYS A 1 318 ? -27.187 8.808 -2.974 1.00 97.94 318 LYS A CA 1
ATOM 2564 C C . LYS A 1 318 ? -28.002 8.795 -4.267 1.00 97.94 318 LYS A C 1
ATOM 2566 O O . LYS A 1 318 ? -29.208 8.591 -4.217 1.00 97.94 318 LYS A O 1
ATOM 2571 N N . ASN A 1 319 ? -27.341 8.969 -5.409 1.00 98.00 319 ASN A N 1
ATOM 2572 C CA . ASN A 1 319 ? -27.981 8.916 -6.724 1.00 98.00 319 ASN A CA 1
ATOM 2573 C C . ASN A 1 319 ? -28.141 7.483 -7.260 1.00 98.00 319 ASN A C 1
ATOM 2575 O O . ASN A 1 319 ? -28.762 7.286 -8.302 1.00 98.00 319 ASN A O 1
ATOM 2579 N N . ALA A 1 320 ? -27.573 6.477 -6.589 1.00 97.50 320 ALA A N 1
ATOM 2580 C CA . ALA A 1 320 ? -27.727 5.093 -7.003 1.00 97.50 320 ALA A CA 1
ATOM 2581 C C . ALA A 1 320 ? -29.101 4.563 -6.574 1.00 97.50 320 ALA A C 1
ATOM 2583 O O . ALA A 1 320 ? -29.407 4.467 -5.386 1.00 97.50 320 ALA A O 1
ATOM 2584 N N . HIS A 1 321 ? -29.899 4.125 -7.547 1.00 96.69 321 HIS A N 1
ATOM 2585 C CA . HIS A 1 321 ? -31.147 3.388 -7.320 1.00 96.69 321 HIS A CA 1
ATOM 2586 C C . HIS A 1 321 ? -30.874 1.901 -7.032 1.00 96.69 321 HIS A C 1
ATOM 2588 O O . HIS A 1 321 ? -31.460 1.013 -7.646 1.00 96.69 321 HIS A O 1
ATOM 2594 N N . LEU A 1 322 ? -29.924 1.629 -6.136 1.00 97.69 322 LEU A N 1
ATOM 2595 C CA . LEU A 1 322 ? -29.511 0.284 -5.749 1.00 97.69 322 LEU A CA 1
ATOM 2596 C C . LEU A 1 322 ? -29.839 0.052 -4.281 1.00 97.69 322 LEU A C 1
ATOM 2598 O O . LEU A 1 322 ? -29.503 0.875 -3.433 1.00 97.69 322 LEU A O 1
ATOM 2602 N N . ASP A 1 323 ? -30.408 -1.104 -3.965 1.00 98.00 323 ASP A N 1
ATOM 2603 C CA . ASP A 1 323 ? -30.384 -1.616 -2.600 1.00 98.00 323 ASP A CA 1
ATOM 2604 C C . ASP A 1 323 ? -29.015 -2.262 -2.354 1.00 98.00 323 ASP A C 1
ATOM 2606 O O . ASP A 1 323 ? -28.777 -3.404 -2.742 1.00 98.00 323 ASP A O 1
ATOM 2610 N N . PHE A 1 324 ? -28.082 -1.537 -1.734 1.00 98.12 324 PHE A N 1
ATOM 2611 C CA . PHE A 1 324 ? -26.716 -2.036 -1.520 1.00 98.12 324 PHE A CA 1
ATOM 2612 C C . PHE A 1 324 ? -26.640 -3.310 -0.668 1.00 98.12 324 PHE A C 1
ATOM 2614 O O . PHE A 1 324 ? -25.646 -4.039 -0.759 1.00 98.12 324 PHE A O 1
ATOM 2621 N N . LEU A 1 325 ? -27.654 -3.601 0.151 1.00 98.06 325 LEU A N 1
ATOM 2622 C CA . LEU A 1 325 ? -27.666 -4.807 0.974 1.00 98.06 325 LEU A CA 1
ATOM 2623 C C . LEU A 1 325 ? -28.100 -6.033 0.169 1.00 98.06 325 LEU A C 1
ATOM 2625 O O . LEU A 1 325 ? -27.594 -7.121 0.434 1.00 98.06 325 LEU A O 1
ATOM 2629 N N . ASN A 1 326 ? -28.963 -5.852 -0.832 1.00 97.94 326 ASN A N 1
ATOM 2630 C CA . ASN A 1 326 ? -29.558 -6.957 -1.588 1.00 97.94 326 ASN A CA 1
ATOM 2631 C C . ASN A 1 326 ? -29.104 -7.042 -3.056 1.00 97.94 326 ASN A C 1
ATOM 2633 O O . ASN A 1 326 ? -29.304 -8.071 -3.696 1.00 97.94 326 ASN A O 1
ATOM 2637 N N . ALA A 1 327 ? -28.462 -6.005 -3.601 1.00 97.94 327 ALA A N 1
ATOM 2638 C CA . ALA A 1 327 ? -27.980 -6.001 -4.979 1.00 97.94 327 ALA A CA 1
ATOM 2639 C C . ALA A 1 327 ? -26.963 -7.137 -5.227 1.00 97.94 327 ALA A C 1
ATOM 2641 O O . ALA A 1 327 ? -26.037 -7.308 -4.416 1.00 97.94 327 ALA A O 1
ATOM 2642 N N . PRO A 1 328 ? -27.063 -7.876 -6.349 1.00 97.50 328 PRO A N 1
ATOM 2643 C CA . PRO A 1 328 ? -26.049 -8.850 -6.745 1.00 97.50 328 PRO A CA 1
ATOM 2644 C C . PRO A 1 328 ? -24.653 -8.219 -6.793 1.00 97.50 328 PRO A C 1
ATOM 2646 O O . PRO A 1 328 ? -24.499 -7.041 -7.134 1.00 97.50 328 PRO A O 1
ATOM 2649 N N . PHE A 1 329 ? -23.620 -8.982 -6.433 1.00 97.00 329 PHE A N 1
ATOM 2650 C CA . PHE A 1 329 ? -22.252 -8.458 -6.394 1.00 97.00 329 PHE A CA 1
ATOM 2651 C C . PHE A 1 329 ? -21.791 -7.986 -7.780 1.00 97.00 329 PHE A C 1
ATOM 2653 O O . PHE A 1 329 ? -21.180 -6.927 -7.910 1.00 97.00 329 PHE A O 1
ATOM 2660 N N . GLU A 1 330 ? -22.172 -8.713 -8.824 1.00 97.31 330 GLU A N 1
ATOM 2661 C CA . GLU A 1 330 ? -21.880 -8.423 -10.225 1.00 97.31 330 GLU A CA 1
ATOM 2662 C C . GLU A 1 330 ? -22.461 -7.068 -10.635 1.00 97.31 330 GLU A C 1
ATOM 2664 O O . GLU A 1 330 ? -21.782 -6.281 -11.292 1.00 97.31 330 GLU A O 1
ATOM 2669 N N . THR A 1 331 ? -23.675 -6.743 -10.178 1.00 98.00 331 THR A N 1
ATOM 2670 C CA . THR A 1 331 ? -24.287 -5.426 -10.394 1.00 98.00 331 THR A CA 1
ATOM 2671 C C . THR A 1 331 ? -23.464 -4.323 -9.731 1.00 98.00 331 THR A C 1
ATOM 2673 O O . THR A 1 331 ? -23.225 -3.283 -10.343 1.00 98.00 331 THR A O 1
ATOM 2676 N N . LEU A 1 332 ? -22.967 -4.540 -8.509 1.00 98.06 332 LEU A N 1
ATOM 2677 C CA . LEU A 1 332 ? -22.105 -3.564 -7.831 1.00 98.06 332 LEU A CA 1
ATOM 2678 C C . LEU A 1 332 ? -20.758 -3.375 -8.545 1.00 98.06 332 LEU A C 1
ATOM 2680 O O . LEU A 1 332 ? -20.213 -2.269 -8.542 1.00 98.06 332 LEU A O 1
ATOM 2684 N N . VAL A 1 333 ? -20.225 -4.422 -9.177 1.00 97.44 333 VAL A N 1
ATOM 2685 C CA . VAL A 1 333 ? -19.006 -4.340 -9.997 1.00 97.44 333 VAL A CA 1
ATOM 2686 C C . VAL A 1 333 ? -19.271 -3.579 -11.297 1.00 97.44 333 VAL A C 1
ATOM 2688 O O . VAL A 1 333 ? -18.535 -2.650 -11.617 1.00 97.44 333 VAL A O 1
ATOM 2691 N N . GLN A 1 334 ? -20.352 -3.906 -12.011 1.00 97.69 334 GLN A N 1
ATOM 2692 C CA . GLN A 1 334 ? -20.765 -3.221 -13.245 1.00 97.69 334 GLN A CA 1
ATOM 2693 C C . GLN A 1 334 ? -20.999 -1.720 -13.021 1.00 97.69 334 GLN A C 1
ATOM 2695 O O . GLN A 1 334 ? -20.645 -0.896 -13.860 1.00 97.69 334 GLN A O 1
ATOM 2700 N N . GLN A 1 335 ? -21.543 -1.359 -11.858 1.00 97.69 335 GLN A N 1
ATOM 2701 C CA . GLN A 1 335 ? -21.787 0.025 -11.443 1.00 97.69 335 GLN A CA 1
ATOM 2702 C C . GLN A 1 335 ? -20.547 0.695 -10.809 1.00 97.69 335 GLN A C 1
ATOM 2704 O O . GLN A 1 335 ? -20.639 1.792 -10.260 1.00 97.69 335 GLN A O 1
ATOM 2709 N N . ASN A 1 336 ? -19.369 0.060 -10.882 1.00 97.25 336 ASN A N 1
ATOM 2710 C CA . ASN A 1 336 ? -18.086 0.569 -10.379 1.00 97.25 336 ASN A CA 1
ATOM 2711 C C . ASN A 1 336 ? -18.080 0.931 -8.878 1.00 97.25 336 ASN A C 1
ATOM 2713 O O . ASN A 1 336 ? -17.343 1.825 -8.434 1.00 97.25 336 ASN A O 1
ATOM 2717 N N . PHE A 1 337 ? -18.895 0.245 -8.074 1.00 97.38 337 PHE A N 1
ATOM 2718 C CA . PHE A 1 337 ? -18.816 0.303 -6.612 1.00 97.38 337 PHE A CA 1
ATOM 2719 C C . PHE A 1 337 ? -17.714 -0.614 -6.083 1.00 97.38 337 PHE A C 1
ATOM 2721 O O . PHE A 1 337 ? -16.977 -0.221 -5.180 1.00 97.38 337 PHE A O 1
ATOM 2728 N N . PHE A 1 338 ? -17.530 -1.776 -6.711 1.00 97.44 338 PHE A N 1
ATOM 2729 C CA . PHE A 1 338 ? -16.350 -2.616 -6.524 1.00 97.44 338 PHE A CA 1
ATOM 2730 C C . PHE A 1 338 ? -15.529 -2.691 -7.817 1.00 97.44 338 PHE A C 1
ATOM 2732 O O . PHE A 1 338 ? -16.096 -2.890 -8.888 1.00 97.44 338 PHE A O 1
ATOM 2739 N N . PRO A 1 339 ? -14.193 -2.569 -7.757 1.00 96.81 339 PRO A N 1
ATOM 2740 C CA . PRO A 1 339 ? -13.354 -2.771 -8.933 1.00 96.81 339 PRO A CA 1
ATOM 2741 C C . PRO A 1 339 ? -13.304 -4.257 -9.324 1.00 96.81 339 PRO A C 1
ATOM 2743 O O . PRO A 1 339 ? -13.103 -5.122 -8.468 1.00 96.81 339 PRO A O 1
ATOM 2746 N N . ALA A 1 340 ? -13.400 -4.544 -10.627 1.00 96.94 340 ALA A N 1
ATOM 2747 C CA . ALA A 1 340 ? -13.370 -5.904 -11.189 1.00 96.94 340 ALA A CA 1
ATOM 2748 C C . ALA A 1 340 ? -12.075 -6.685 -10.880 1.00 96.94 340 ALA A C 1
ATOM 2750 O O . ALA A 1 340 ? -12.062 -7.909 -10.906 1.00 96.94 340 ALA A O 1
ATOM 2751 N N . TYR A 1 341 ? -10.995 -5.978 -10.537 1.00 96.38 341 TYR A N 1
ATOM 2752 C CA . TYR A 1 341 ? -9.715 -6.555 -10.117 1.00 96.38 341 TYR A CA 1
ATOM 2753 C C . TYR A 1 341 ? -9.328 -6.146 -8.688 1.00 96.38 341 TYR A C 1
ATOM 2755 O O . TYR A 1 341 ? -8.152 -6.056 -8.342 1.00 96.38 341 TYR A O 1
ATOM 2763 N N . GLY A 1 342 ? -10.308 -5.849 -7.834 1.00 96.94 342 GLY A N 1
ATOM 2764 C CA . GLY A 1 342 ? -10.044 -5.557 -6.426 1.00 96.94 342 GLY A CA 1
ATOM 2765 C C . GLY A 1 342 ? -10.157 -6.747 -5.498 1.00 96.94 342 GLY A C 1
ATOM 2766 O O . GLY A 1 342 ? -10.488 -7.866 -5.883 1.00 96.94 342 GLY A O 1
ATOM 2767 N N . PHE A 1 343 ? -9.958 -6.436 -4.222 1.00 96.69 343 PHE A N 1
ATOM 2768 C CA . PHE A 1 343 ? -9.925 -7.406 -3.141 1.00 96.69 343 PHE A CA 1
ATOM 2769 C C . PHE A 1 343 ? -11.231 -8.202 -2.967 1.00 96.69 343 PHE A C 1
ATOM 2771 O O . PHE A 1 343 ? -11.191 -9.422 -2.861 1.00 96.69 343 PHE A O 1
ATOM 2778 N N . ALA A 1 344 ? -12.396 -7.544 -2.971 1.00 96.38 344 ALA A N 1
ATOM 2779 C CA . ALA A 1 344 ? -13.681 -8.240 -2.827 1.00 96.38 344 ALA A CA 1
ATOM 2780 C C . ALA A 1 344 ? -13.959 -9.185 -4.011 1.00 96.38 344 ALA A C 1
ATOM 2782 O O . ALA A 1 344 ? -14.361 -10.329 -3.811 1.00 96.38 344 ALA A O 1
ATOM 2783 N N . TYR A 1 345 ? -13.657 -8.738 -5.236 1.00 96.81 345 TYR A N 1
ATOM 2784 C CA . TYR A 1 345 ? -13.801 -9.563 -6.436 1.00 96.81 345 TYR A CA 1
ATOM 2785 C C . TYR A 1 345 ? -12.850 -10.763 -6.406 1.00 96.81 345 TYR A C 1
ATOM 2787 O O . TYR A 1 345 ? -13.242 -11.884 -6.736 1.00 96.81 345 TYR A O 1
ATOM 2795 N N . PHE A 1 346 ? -11.608 -10.546 -5.960 1.00 97.00 346 PHE A N 1
ATOM 2796 C CA . PHE A 1 346 ? -10.642 -11.618 -5.751 1.00 97.00 346 PHE A CA 1
ATOM 2797 C C . PHE A 1 346 ? -11.206 -12.701 -4.825 1.00 97.00 346 PHE A C 1
ATOM 2799 O O . PHE A 1 346 ? -11.160 -13.876 -5.178 1.00 97.00 346 PHE A O 1
ATOM 2806 N N . LEU A 1 347 ? -11.791 -12.319 -3.683 1.00 95.75 347 LEU A N 1
ATOM 2807 C CA . LEU A 1 347 ? -12.393 -13.280 -2.755 1.00 95.75 347 LEU A CA 1
ATOM 2808 C C . LEU A 1 347 ? -13.519 -14.083 -3.418 1.00 95.75 347 LEU A C 1
ATOM 2810 O O . LEU A 1 347 ? -13.504 -15.305 -3.317 1.00 95.75 347 LEU A O 1
ATOM 2814 N N . ARG A 1 348 ? -14.431 -13.429 -4.147 1.00 94.81 348 ARG A N 1
ATOM 2815 C CA . ARG A 1 348 ? -15.524 -14.100 -4.878 1.00 94.81 348 ARG A CA 1
ATOM 2816 C C . ARG A 1 348 ? -15.016 -15.111 -5.906 1.00 94.81 348 ARG A C 1
ATOM 2818 O O . ARG A 1 348 ? -15.520 -16.222 -5.996 1.00 94.81 348 ARG A O 1
ATOM 2825 N N . THR A 1 349 ? -13.969 -14.746 -6.640 1.00 94.81 349 THR A N 1
ATOM 2826 C CA . THR A 1 349 ? -13.411 -15.580 -7.717 1.00 94.81 349 THR A CA 1
ATOM 2827 C C . THR A 1 349 ? -12.615 -16.773 -7.184 1.00 94.81 349 THR A C 1
ATOM 2829 O O . THR A 1 349 ? -12.652 -17.868 -7.751 1.00 94.81 349 THR A O 1
ATOM 2832 N N . TRP A 1 350 ? -11.850 -16.563 -6.111 1.00 95.00 350 TRP A N 1
ATOM 2833 C CA . TRP A 1 350 ? -10.843 -17.522 -5.652 1.00 95.00 350 TRP A CA 1
ATOM 2834 C C . TRP A 1 350 ? -11.272 -18.369 -4.453 1.00 95.00 350 TRP A C 1
ATOM 2836 O O . TRP A 1 350 ? -10.700 -19.437 -4.252 1.00 95.00 350 TRP A O 1
ATOM 2846 N N . TYR A 1 351 ? -12.260 -17.934 -3.665 1.00 92.38 351 TYR A N 1
ATOM 2847 C CA . TYR A 1 351 ? -12.679 -18.651 -2.457 1.00 92.38 351 TYR A CA 1
ATOM 2848 C C . TYR A 1 351 ? -13.793 -19.690 -2.711 1.00 92.38 351 TYR A C 1
ATOM 2850 O O . TYR A 1 351 ? -13.704 -20.807 -2.196 1.00 92.38 351 TYR A O 1
ATOM 2858 N N . GLU A 1 352 ? -14.811 -19.352 -3.516 1.00 83.06 352 GLU A N 1
ATOM 2859 C CA . GLU A 1 352 ? -16.083 -20.103 -3.619 1.00 83.06 352 GLU A CA 1
ATOM 2860 C C . GLU A 1 352 ? -16.158 -21.195 -4.703 1.00 83.06 352 GLU A C 1
ATOM 2862 O O . GLU A 1 352 ? -17.108 -21.970 -4.710 1.00 83.06 352 GLU A O 1
ATOM 2867 N N . SER A 1 353 ? -15.180 -21.309 -5.605 1.00 70.88 353 SER A N 1
ATOM 2868 C CA . SER A 1 353 ? -15.332 -22.053 -6.874 1.00 70.88 353 SER A CA 1
ATOM 2869 C C . SER A 1 353 ? -15.509 -23.584 -6.795 1.00 70.88 353 SER A C 1
ATOM 2871 O O . SER A 1 353 ? -15.457 -24.227 -7.835 1.00 70.88 353 SER A O 1
ATOM 2873 N N . GLU A 1 354 ? -15.648 -24.196 -5.618 1.00 61.66 354 GLU A N 1
ATOM 2874 C CA . GLU A 1 354 ? -15.602 -25.664 -5.454 1.00 61.66 354 GLU A CA 1
ATOM 2875 C C . GLU A 1 354 ? -16.866 -26.295 -4.851 1.00 61.66 354 GLU A C 1
ATOM 2877 O O . GLU A 1 354 ? -16.879 -27.496 -4.617 1.00 61.66 354 GLU A O 1
ATOM 2882 N N . TYR A 1 355 ? -17.942 -25.536 -4.624 1.00 54.31 355 TYR A N 1
ATOM 2883 C CA . TYR A 1 355 ? -19.192 -26.083 -4.059 1.00 54.31 355 TYR A CA 1
ATOM 2884 C C . TYR A 1 355 ? -20.319 -26.302 -5.085 1.00 54.31 355 TYR A C 1
ATOM 2886 O O . TYR A 1 355 ? -21.476 -26.438 -4.700 1.00 54.31 355 TYR A O 1
ATOM 2894 N N . VAL A 1 356 ? -20.010 -26.348 -6.387 1.00 47.41 356 VAL A N 1
ATOM 2895 C CA . VAL A 1 356 ? -21.018 -26.545 -7.455 1.00 47.41 356 VAL A CA 1
ATOM 2896 C C . VAL A 1 356 ? -20.705 -27.764 -8.336 1.00 47.41 356 VAL A C 1
ATOM 2898 O O . VAL A 1 356 ? -20.913 -27.727 -9.546 1.00 47.41 356 VAL A O 1
ATOM 2901 N N . SER A 1 357 ? -20.186 -28.846 -7.752 1.00 44.72 357 SER A N 1
ATOM 2902 C CA . SER A 1 357 ? -20.020 -30.133 -8.450 1.00 44.72 357 SER A CA 1
ATOM 2903 C C . SER A 1 357 ? -20.778 -31.248 -7.759 1.00 44.72 357 SER A C 1
ATOM 2905 O O . SER A 1 357 ? -20.476 -31.459 -6.560 1.00 44.72 357 SER A O 1
#

Sequence (357 aa):
MSTATPQENEKPCRQCKQIKPLLAFSRLKGKADGYKEICDECQGFNQQERHRRVAAQRAMWLQGQEREDRRQMEWARRVALRQAQETRWQELENWYLQQPDRRCRACQQLLPASAFDSTSSANGFVLYTRCKACHALLLERRQVACCMCQKKTLRVDFISQLKGYALCGMGTSLSLCCKRCEASFLALPEPEQRVLIRSCCERTFPIGQVIYAEVDPETHEIRYVGRTSKPKRRHAQHLLEAASVTNGADSKVCHTRSSWIQTLAERGLKPCMRIIRSVEVSPYVAEWEQRYIWYGIQQGWNLLNCEAANEALVARIKNAHLDFLNAPFETLVQQNFFPAYGFAYFLRTWYESEYVS

pLDDT: mean 93.72, std 9.82, range [43.78, 98.62]